Protein 5T7A (pdb70)

Foldseek 3Di:
DWDWDDDQFWIWTWQPDDQWKIKTKIATPAQFPWKKKWKDKPPDDIDIDTFDDDPRMTIDMDTGDDQQIKMWMKMWTGHPHDIDIDDIDIDGD/DFWDDDQFWTWGWAPDDPWKIKTKTATPAQWPWKWKWKDKPPDDIDIDTFDDDPRMTMDMDTDDDAQIKMKMKMWTGDPHDIDIDDIDIDGD

GO terms:
  GO:0042973 glucan endo-1,3-beta-D-glucosidase activity (F, IDA)
  GO:0000272 polysaccharide catabolic process (P, IDA)

Solvent-accessible surface area: 9613 Å² total; per-residue (Å²): 110,16,44,44,53,51,74,54,18,14,25,0,0,0,27,47,48,66,70,92,52,0,14,0,2,0,4,13,33,48,154,7,161,42,0,34,0,27,5,54,47,87,118,36,83,82,81,89,67,147,6,94,89,123,135,39,39,17,29,78,63,15,122,111,12,73,102,52,24,53,0,51,0,3,0,11,11,5,56,148,40,71,97,91,92,18,122,104,17,83,11,77,75,108,52,68,43,112,79,113,24,6,42,0,0,13,74,48,89,69,65,91,60,0,16,0,18,0,23,23,93,41,160,8,159,38,0,29,0,25,12,49,34,81,141,40,98,69,3,75,11,139,6,90,87,131,145,42,46,19,28,53,65,16,40,20,17,67,104,54,29,49,0,44,0,3,0,12,10,7,54,141,40,74,102,104,88,17,120,100,14,74,11,71,75

Sequence (185 aa):
NGDSHTHPDYTAGIRGITGNEVTIFFAPTTEARYVDVHLKVNNGQQLNYRMTERNGEEWERVVENLSSGDVLEYSSFTYEKKLGPQYTTEWFTYSSRGDSHTHPDYTAGIRGITGNEVTIFFAPTTEARYVDVHLKVNNGQQLNYRMTERNGEWERVVENLSSSGDVLEYSFTYEKLGPQYTTEWFTYSR

Secondary structure (DSSP, 8-state):
--EEEEETTEEEEEE---SSEEEEEEEESS--S-EEEEEEETT---EEEEPEEETTEEEEEEE-PPTT-EEEEEEEEE-SSSEEEPPPEEEE-/--EEEETTEEEEEE---SSEEEEEEEESS--S-EEEEEEETT---EEEEPEEETTEEEEEEE-PPTT-EEEEEEEEE-SSSEEEPPPEEEE-

InterPro domains:
  IPR005084 Carbohydrate binding module family 6 [PF03422] (799-922)
  IPR005084 Carbohydrate binding module family 6 [PS51175] (796-922)
  IPR005200 Endo-1,3(4)-beta-glucanase [PS52008] (28-722)
  IPR005200 Endo-1,3(4)-beta-glucanase [PTHR31983] (58-699)
  IPR006584 Cellulose binding, type IV [SM00606] (791-923)
  IPR008979 Galactose-binding-like domain superfamily [SSF49785] (792-922)
  IPR040451 Glycosyl hydrolase family 81, N-terminal [PF03639] (71-347)
  IPR040720 Glycosyl hydrolase family 81, C-terminal domain [PF17652] (384-698)
  IPR047569 Carbohydrate binding module family 56 [PF22184] (941-1013)
  IPR047569 Carbohydrate binding module family 56 [PS52005] (928-1020)

Radius of gyration: 17.62 Å; Cα contacts (8 Å, |Δi|>4): 441; chains: 2; bounding box: 54×35×31 Å

Nearest PDB structures (foldseek):
  5t7a-assembly2_B  TM=1.005E+00  e=1.181E-15  Halalkalibacterium halodurans C-125
  8f0m-assembly1_B  TM=6.841E-01  e=3.929E-03  Homo sapiens
  7y8i-assembly4_D  TM=6.396E-01  e=9.993E-03  Chelicerata
  6xay-assembly2_B  TM=6.585E-01  e=3.226E-01  Homo sapiens
  1qr4-assembly2_B  TM=6.284E-01  e=2.761E-01  Gallus gallus

B-factor: mean 15.88, std 8.34, range [6.23, 72.71]

Structure (mmCIF, N/CA/C/O backbone):
data_5T7A
#
_entry.id   5T7A
#
_cell.length_a   76.271
_cell.length_b   54.258
_cell.length_c   57.820
_cell.angle_alpha   90.000
_cell.angle_beta   130.860
_cell.angle_gamma   90.000
#
_symmetry.space_group_name_H-M   'C 1 2 1'
#
loop_
_entity.id
_entity.type
_entity.pdbx_description
1 polymer 'BH0236 protein'
2 non-polymer 1,2-ETHANEDIOL
3 non-polymer 'BROMIDE ION'
4 water water
#
loop_
_atom_site.group_PDB
_atom_site.id
_atom_site.type_symbol
_atom_site.label_atom_id
_atom_site.label_alt_id
_atom_site.label_comp_id
_atom_site.label_asym_id
_atom_site.label_entity_id
_atom_site.label_seq_id
_atom_site.pdbx_PDB_ins_code
_atom_site.Cartn_x
_atom_site.Cartn_y
_atom_site.Cartn_z
_atom_site.occupancy
_atom_site.B_iso_or_equiv
_atom_site.auth_seq_id
_atom_site.auth_comp_id
_atom_site.auth_asym_id
_atom_site.auth_atom_id
_atom_site.pdbx_PDB_model_num
ATOM 1 N N . ASN A 1 26 ? 20.064 48.569 15.597 1.00 34.71 928 ASN A N 1
ATOM 2 C CA . ASN A 1 26 ? 21.030 48.344 14.474 1.00 28.96 928 ASN A CA 1
ATOM 3 C C . ASN A 1 26 ? 20.738 47.210 13.443 1.00 22.89 928 ASN A C 1
ATOM 4 O O . ASN A 1 26 ? 21.519 47.026 12.524 1.00 24.64 928 ASN A O 1
ATOM 6 N N . GLY A 1 27 ? 19.691 46.394 13.585 1.00 20.65 929 GLY A N 1
ATOM 7 C CA . GLY A 1 27 ? 19.454 45.306 12.615 1.00 15.67 929 GLY A CA 1
ATOM 8 C C . GLY A 1 27 ? 18.757 45.764 11.361 1.00 14.24 929 GLY A C 1
ATOM 9 O O . GLY A 1 27 ? 18.346 46.942 11.212 1.00 14.31 929 GLY A O 1
ATOM 10 N N . ASP A 1 28 ? 18.663 44.847 10.387 1.00 12.09 930 ASP A N 1
ATOM 11 C CA . ASP A 1 28 ? 18.103 45.173 9.074 1.00 12.75 930 ASP A CA 1
ATOM 12 C C . ASP A 1 28 ? 17.051 44.164 8.738 1.00 11.60 930 ASP A C 1
ATOM 13 O O . ASP A 1 28 ? 17.196 42.951 9.000 1.00 12.98 930 ASP A O 1
ATOM 18 N N . SER A 1 29 ? 16.020 44.635 8.080 1.00 10.38 931 SER A N 1
ATOM 19 C CA . SER A 1 29 ? 14.971 43.771 7.550 1.00 10.84 931 SER A CA 1
ATOM 20 C C . SER A 1 29 ? 14.683 44.070 6.092 1.00 11.00 931 SER A C 1
ATOM 21 O O . SER A 1 29 ? 14.828 45.230 5.633 1.00 12.59 931 SER A O 1
ATOM 24 N N . HIS A 1 30 ? 14.370 42.992 5.365 1.00 9.30 932 HIS A N 1
ATOM 25 C CA . HIS A 1 30 ? 13.955 43.071 3.995 1.00 9.31 932 HIS A CA 1
ATOM 26 C C . HIS A 1 30 ? 12.645 42.312 3.886 1.00 9.12 932 HIS A C 1
ATOM 27 O O . HIS A 1 30 ? 12.526 41.251 4.477 1.00 8.26 932 HIS A O 1
ATOM 34 N N . THR A 1 31 ? 11.685 42.813 3.071 1.00 7.93 933 THR A N 1
ATOM 35 C CA . THR A 1 31 ? 10.411 42.185 3.044 1.00 8.98 933 THR A CA 1
ATOM 36 C C . THR A 1 31 ? 9.983 41.919 1.602 1.00 9.36 933 THR A C 1
ATOM 37 O O . THR A 1 31 ? 10.157 42.797 0.711 1.00 11.76 933 THR A O 1
ATOM 41 N N . HIS A 1 32 ? 9.323 40.789 1.460 1.00 8.24 934 HIS A N 1
ATOM 42 C CA . HIS A 1 32 ? 8.768 40.293 0.201 1.00 8.20 934 HIS A CA 1
ATOM 43 C C . HIS A 1 32 ? 7.516 39.536 0.605 1.00 7.64 934 HIS A C 1
ATOM 44 O O . HIS A 1 32 ? 7.439 38.993 1.716 1.00 7.08 934 HIS A O 1
ATOM 51 N N . PRO A 1 33 ? 6.476 39.454 -0.251 1.00 7.17 935 PRO A N 1
ATOM 52 C CA . PRO A 1 33 ? 5.324 38.697 0.225 1.00 7.37 935 PRO A CA 1
ATOM 53 C C . PRO A 1 33 ? 5.579 37.295 0.827 1.00 7.38 935 PRO A C 1
ATOM 54 O O . PRO A 1 33 ? 4.865 36.868 1.737 1.00 7.35 935 PRO A O 1
ATOM 58 N N . ASP A 1 34 ? 6.610 36.589 0.376 1.00 7.60 936 ASP A N 1
ATOM 59 C CA . ASP A 1 34 ? 6.997 35.327 0.953 1.00 7.37 936 ASP A CA 1
ATOM 60 C C . ASP A 1 34 ? 7.798 35.344 2.216 1.00 7.13 936 ASP A C 1
ATOM 61 O O . ASP A 1 34 ? 7.918 34.312 2.825 1.00 7.99 936 ASP A O 1
ATOM 66 N N . TYR A 1 35 ? 8.333 36.472 2.682 1.00 6.53 937 TYR A N 1
ATOM 67 C CA . TYR A 1 35 ? 9.264 36.455 3.842 1.00 6.45 937 TYR A CA 1
ATOM 68 C C . TYR A 1 35 ? 9.607 37.852 4.369 1.00 6.23 937 TYR A C 1
ATOM 69 O O . TYR A 1 35 ? 9.677 38.858 3.619 1.00 6.47 937 TYR A O 1
ATOM 78 N N . THR A 1 36 ? 9.998 37.863 5.643 1.00 6.49 938 THR A N 1
ATOM 79 C CA . THR A 1 36 ? 10.825 38.928 6.212 1.00 7.04 938 THR A CA 1
ATOM 80 C C . THR A 1 36 ? 12.184 38.282 6.449 1.00 7.04 938 THR A C 1
ATOM 81 O O . THR A 1 36 ? 12.230 37.095 6.929 1.00 7.08 938 THR A O 1
ATOM 85 N N . ALA A 1 37 ? 13.261 38.965 6.054 1.00 7.19 939 ALA A N 1
ATOM 86 C CA . ALA A 1 37 ? 14.577 38.371 6.252 1.00 7.48 939 ALA A CA 1
ATOM 87 C C . ALA A 1 37 ? 15.578 39.450 6.560 1.00 8.37 939 ALA A C 1
ATOM 88 O O . ALA A 1 37 ? 15.383 40.600 6.195 1.00 9.17 939 ALA A O 1
ATOM 90 N N . GLY A 1 38 ? 16.673 39.101 7.253 1.00 8.09 940 GLY A N 1
ATOM 91 C CA . GLY A 1 38 ? 17.588 40.159 7.566 1.00 8.96 940 GLY A CA 1
ATOM 92 C C . GLY A 1 38 ? 18.580 39.755 8.639 1.00 8.79 940 GLY A C 1
ATOM 93 O O . GLY A 1 38 ? 18.930 38.583 8.804 1.00 8.70 940 GLY A O 1
ATOM 94 N N . ILE A 1 39 ? 19.042 40.783 9.354 1.00 8.01 941 ILE A N 1
ATOM 95 C CA . ILE A 1 39 ? 20.043 40.641 10.411 1.00 8.85 941 ILE A CA 1
ATOM 96 C C . ILE A 1 39 ? 19.428 41.059 11.745 1.00 9.27 941 ILE A C 1
ATOM 97 O O . ILE A 1 39 ? 18.818 42.135 11.833 1.00 11.29 94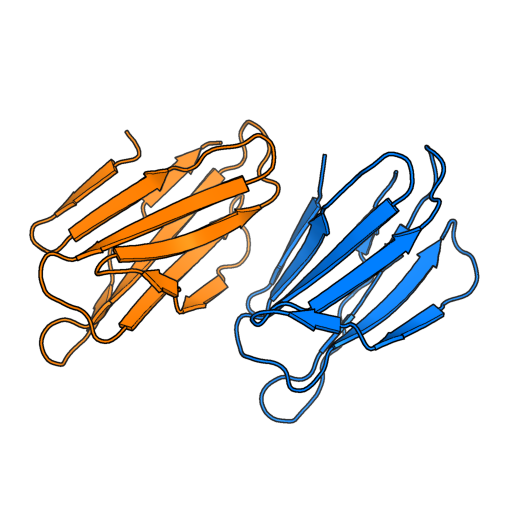1 ILE A O 1
ATOM 102 N N . ARG A 1 40 ? 19.608 40.247 12.793 1.00 9.03 942 ARG A N 1
ATOM 103 C CA . ARG A 1 40 ? 19.154 40.578 14.113 1.00 9.70 942 ARG A CA 1
ATOM 104 C C . ARG A 1 40 ? 20.168 40.032 15.160 1.00 10.16 942 ARG A C 1
ATOM 105 O O . ARG A 1 40 ? 21.193 39.470 14.764 1.00 10.66 942 ARG A O 1
ATOM 113 N N . GLY A 1 41 ? 19.898 40.239 16.463 1.00 10.63 943 GLY A N 1
ATOM 114 C CA . GLY A 1 41 ? 20.785 39.619 17.435 1.00 12.88 943 GLY A CA 1
ATOM 115 C C . GLY A 1 41 ? 22.260 40.109 17.357 1.00 13.20 943 GLY A C 1
ATOM 116 O O . GLY A 1 41 ? 23.170 39.308 17.560 1.00 14.62 943 GLY A O 1
ATOM 117 N N . ILE A 1 42 ? 22.464 41.388 17.101 1.00 12.40 944 ILE A N 1
ATOM 118 C CA . ILE A 1 42 ? 23.814 41.898 16.878 1.00 13.01 944 ILE A CA 1
ATOM 119 C C . ILE A 1 42 ? 24.517 42.085 18.253 1.00 12.97 944 ILE A C 1
ATOM 120 O O . ILE A 1 42 ? 23.962 42.758 19.163 1.00 16.33 944 ILE A O 1
ATOM 125 N N . THR A 1 43 ? 25.631 41.385 18.398 1.00 13.28 945 THR A N 1
ATOM 126 C CA . THR A 1 43 ? 26.461 41.506 19.620 1.00 13.90 945 THR A CA 1
ATOM 127 C C . THR A 1 43 ? 27.868 41.828 19.155 1.00 15.16 945 THR A C 1
ATOM 128 O O . THR A 1 43 ? 28.156 41.959 17.947 1.00 12.77 945 THR A O 1
ATOM 132 N N . GLY A 1 44 ? 28.786 41.925 20.106 1.00 16.00 946 GLY A N 1
ATOM 133 C CA . GLY A 1 44 ? 30.134 42.186 19.672 1.00 17.75 946 GLY A CA 1
ATOM 134 C C . GLY A 1 44 ? 30.758 41.050 18.895 1.00 17.67 946 GLY A C 1
ATOM 135 O O . GLY A 1 44 ? 31.673 41.293 18.156 1.00 21.93 946 GLY A O 1
ATOM 136 N N . ASN A 1 45 ? 30.325 39.809 19.093 1.00 17.01 947 ASN A N 1
ATOM 137 C CA . ASN A 1 45 ? 30.991 38.674 18.447 1.00 19.66 947 ASN A CA 1
ATOM 138 C C . ASN A 1 45 ? 30.090 37.896 17.518 1.00 18.01 947 ASN A C 1
ATOM 139 O O . ASN A 1 45 ? 30.458 36.774 17.092 1.00 19.32 947 ASN A O 1
ATOM 144 N N . GLU A 1 46 ? 28.856 38.386 17.291 1.00 15.00 948 GLU A N 1
ATOM 145 C CA . GLU A 1 46 ? 27.969 37.603 16.389 1.00 14.21 948 GLU A CA 1
ATOM 146 C C . GLU A 1 46 ? 26.812 38.429 15.903 1.00 12.09 948 GLU A C 1
ATOM 147 O O . GLU A 1 46 ? 26.477 39.455 16.456 1.00 12.25 948 GLU A O 1
ATOM 153 N N . VAL A 1 47 ? 26.247 37.991 14.771 1.00 10.14 949 VAL A N 1
ATOM 154 C CA . VAL A 1 47 ? 24.934 38.489 14.307 1.00 9.66 949 VAL A CA 1
ATOM 155 C C . VAL A 1 47 ? 24.183 37.277 13.923 1.00 9.80 949 VAL A C 1
ATOM 156 O O . VAL A 1 47 ? 24.772 36.188 13.644 1.00 10.20 949 VAL A O 1
ATOM 160 N N . THR A 1 48 ? 22.843 37.412 13.826 1.00 9.53 950 THR A N 1
ATOM 161 C CA . THR A 1 48 ? 22.012 36.310 13.349 1.00 10.02 950 THR A CA 1
ATOM 162 C C . THR A 1 48 ? 21.341 36.695 12.053 1.00 9.78 950 THR A C 1
ATOM 163 O O . THR A 1 48 ? 20.642 37.686 11.989 1.00 10.52 950 THR A O 1
ATOM 167 N N . ILE A 1 49 ? 21.564 35.900 11.017 1.00 8.78 951 ILE A N 1
ATOM 168 C CA . ILE A 1 49 ? 20.746 36.022 9.778 1.00 8.76 951 ILE A CA 1
ATOM 169 C C . ILE A 1 49 ? 19.461 35.295 10.035 1.00 8.78 951 ILE A C 1
ATOM 170 O O . ILE A 1 49 ? 19.465 34.103 10.447 1.00 8.36 951 ILE A O 1
ATOM 175 N N . PHE A 1 50 ? 18.331 35.969 9.769 1.00 7.92 952 PHE A N 1
ATOM 176 C CA . PHE A 1 50 ? 17.041 35.334 9.996 1.00 8.45 952 PHE A CA 1
ATOM 177 C C . PHE A 1 50 ? 16.227 35.375 8.723 1.00 7.78 952 PHE A C 1
ATOM 178 O O . PHE A 1 50 ? 16.352 36.259 7.902 1.00 8.18 952 PHE A O 1
ATOM 186 N N . PHE A 1 51 ? 15.331 34.416 8.630 1.00 7.34 953 PHE A N 1
ATOM 187 C CA . PHE A 1 51 ? 14.383 34.278 7.488 1.00 7.17 953 PHE A CA 1
ATOM 188 C C . PHE A 1 51 ? 13.051 33.770 8.046 1.00 7.33 953 PHE A C 1
ATOM 189 O O . PHE A 1 51 ? 12.976 32.692 8.646 1.00 8.14 953 PHE A O 1
ATOM 197 N N . ALA A 1 52 ? 12.022 34.592 7.949 1.00 7.46 954 ALA A N 1
ATOM 198 C CA . ALA A 1 52 ? 10.720 34.330 8.580 1.00 7.47 954 ALA A CA 1
ATOM 199 C C . ALA A 1 52 ? 9.676 34.285 7.467 1.00 7.83 954 ALA A C 1
ATOM 200 O O . ALA A 1 52 ? 9.097 35.310 7.062 1.00 7.88 954 ALA A O 1
ATOM 202 N N . PRO A 1 53 ? 9.409 33.089 6.933 1.00 7.45 955 PRO A N 1
ATOM 203 C CA . PRO A 1 53 ? 8.521 33.009 5.795 1.00 8.06 955 PRO A CA 1
ATOM 204 C C . PRO A 1 53 ? 7.074 33.142 6.196 1.00 7.43 955 PRO A C 1
ATOM 205 O O . PRO A 1 53 ? 6.688 32.814 7.299 1.00 8.56 955 PRO A O 1
ATOM 209 N N . THR A 1 54 ? 6.267 33.674 5.301 1.00 7.73 956 THR A N 1
ATOM 210 C CA . THR A 1 54 ? 4.823 33.790 5.511 1.00 8.60 956 THR A CA 1
ATOM 211 C C . THR A 1 54 ? 4.064 32.524 5.358 1.00 10.71 956 THR A C 1
ATOM 212 O O . THR A 1 54 ? 2.977 32.380 5.893 1.00 13.05 956 THR A O 1
ATOM 216 N N . THR A 1 55 ? 4.606 31.588 4.597 1.00 9.69 957 THR A N 1
ATOM 217 C CA . THR A 1 55 ? 4.104 30.235 4.522 1.00 10.47 957 THR A CA 1
ATOM 218 C C . THR A 1 55 ? 5.210 29.330 5.066 1.00 10.85 957 THR A C 1
ATOM 219 O O . THR A 1 55 ? 6.360 29.547 4.776 1.00 10.03 957 THR A O 1
ATOM 223 N N . GLU A 1 56 ? 4.868 28.358 5.899 1.00 12.92 958 GLU A N 1
ATOM 224 C CA . GLU A 1 56 ? 5.841 27.396 6.451 1.00 14.48 958 GLU A CA 1
ATOM 225 C C . GLU A 1 56 ? 6.688 26.782 5.331 1.00 12.49 958 GLU A C 1
ATOM 226 O O . GLU A 1 56 ? 6.157 26.466 4.318 1.00 12.08 958 GLU A O 1
ATOM 232 N N . ALA A 1 57 ? 7.995 26.716 5.572 1.00 11.56 959 ALA A N 1
ATOM 233 C CA . ALA A 1 57 ? 8.966 26.153 4.619 1.00 10.92 959 ALA A CA 1
ATOM 234 C C . ALA A 1 57 ? 9.463 24.765 5.140 1.00 10.16 959 ALA A C 1
ATOM 235 O O . ALA A 1 57 ? 9.705 24.597 6.307 1.00 11.28 959 ALA A O 1
ATOM 237 N N . ARG A 1 58 ? 9.649 23.819 4.216 1.00 9.57 960 ARG A N 1
ATOM 238 C CA . ARG A 1 58 ? 10.227 22.537 4.598 1.00 11.25 960 ARG A CA 1
ATOM 239 C C . ARG A 1 58 ? 11.723 22.725 4.933 1.00 11.08 960 ARG A C 1
ATOM 240 O O . ARG A 1 58 ? 12.288 22.015 5.804 1.00 12.88 960 ARG A O 1
ATOM 248 N N . TYR A 1 59 ? 12.350 23.700 4.303 1.00 10.17 961 TYR A N 1
ATOM 249 C CA . TYR A 1 59 ? 13.768 23.997 4.508 1.00 9.65 961 TYR A CA 1
ATOM 250 C C . TYR A 1 59 ? 14.074 25.382 3.974 1.00 9.08 961 TYR A C 1
ATOM 251 O O . TYR A 1 59 ? 13.372 25.884 3.075 1.00 8.60 961 TYR A O 1
ATOM 260 N N . VAL A 1 60 ? 15.121 25.967 4.545 1.00 8.68 962 VAL A N 1
ATOM 261 C CA . VAL A 1 60 ? 15.688 27.234 3.968 1.00 8.74 962 VAL A CA 1
ATOM 262 C C . VAL A 1 60 ? 17.203 27.120 4.080 1.00 8.39 962 VAL A C 1
ATOM 263 O O . VAL A 1 60 ? 17.717 26.781 5.128 1.00 9.02 962 VAL A O 1
ATOM 267 N N . ASP A 1 61 ? 17.890 27.365 2.960 1.00 9.24 963 ASP A N 1
ATOM 268 C CA . ASP A 1 61 ? 19.344 27.510 2.904 1.00 10.06 963 ASP A CA 1
ATOM 269 C C . ASP A 1 61 ? 19.728 28.986 2.813 1.00 9.50 963 ASP A C 1
ATOM 270 O O . ASP A 1 61 ? 19.004 29.788 2.211 1.00 8.93 963 ASP A O 1
ATOM 275 N N . VAL A 1 62 ? 20.859 29.327 3.440 1.00 8.51 964 VAL A N 1
ATOM 276 C CA . VAL A 1 62 ? 21.452 30.617 3.271 1.00 9.08 964 VAL A CA 1
ATOM 277 C C . VAL A 1 62 ? 22.770 30.515 2.553 1.00 9.47 964 VAL A C 1
ATOM 278 O O . VAL A 1 62 ? 23.522 29.538 2.760 1.00 11.25 964 VAL A O 1
ATOM 282 N N . HIS A 1 63 ? 23.021 31.476 1.688 1.00 8.99 965 HIS A N 1
ATOM 283 C CA . HIS A 1 63 ? 24.273 31.600 0.864 1.00 9.80 965 HIS A CA 1
ATOM 284 C C . HIS A 1 63 ? 24.922 32.879 1.360 1.00 10.39 965 HIS A C 1
ATOM 285 O O . HIS A 1 63 ? 24.239 33.904 1.466 1.00 11.24 965 HIS A O 1
ATOM 292 N N . LEU A 1 64 ? 26.207 32.829 1.784 1.00 10.37 966 LEU A N 1
ATOM 293 C CA . LEU A 1 64 ? 26.815 34.047 2.338 1.00 11.07 966 LEU A CA 1
ATOM 294 C C . LEU A 1 64 ? 28.238 34.219 1.902 1.00 12.15 966 LEU A C 1
ATOM 295 O O . LEU A 1 64 ? 28.933 33.244 1.573 1.00 12.71 966 LEU A O 1
ATOM 300 N N . LYS A 1 65 ? 28.648 35.475 1.898 1.00 13.39 967 LYS A N 1
ATOM 301 C CA . LYS A 1 65 ? 30.064 35.814 1.699 1.00 16.19 967 LYS A CA 1
ATOM 302 C C . LYS A 1 65 ? 30.401 36.963 2.580 1.00 15.95 967 LYS A C 1
ATOM 303 O O . LYS A 1 65 ? 29.594 37.862 2.800 1.00 14.37 967 LYS A O 1
ATOM 309 N N . VAL A 1 66 ? 31.659 37.034 3.008 1.00 15.85 968 VAL A N 1
ATOM 310 C CA . VAL A 1 66 ? 32.105 38.115 3.848 1.00 17.54 968 VAL A CA 1
ATOM 311 C C . VAL A 1 66 ? 33.261 38.842 3.119 1.00 18.33 968 VAL A C 1
ATOM 312 O O . VAL A 1 66 ? 34.201 38.156 2.708 1.00 19.20 968 VAL A O 1
ATOM 316 N N . ASN A 1 67 ? 33.154 40.163 2.970 1.00 19.12 969 ASN A N 1
ATOM 317 C CA . ASN A 1 67 ? 34.156 41.014 2.217 1.00 21.71 969 ASN A CA 1
ATOM 318 C C . ASN A 1 67 ? 34.484 40.364 0.865 1.00 25.32 969 ASN A C 1
ATOM 319 O O . ASN A 1 67 ? 35.662 40.256 0.439 1.00 26.02 969 ASN A O 1
ATOM 324 N N . ASN A 1 68 ? 33.431 39.934 0.186 1.00 23.38 970 ASN A N 1
ATOM 325 C CA . ASN A 1 68 ? 33.504 39.363 -1.147 1.00 24.14 970 ASN A CA 1
ATOM 326 C C . ASN A 1 68 ? 34.391 38.122 -1.222 1.00 22.83 970 ASN A C 1
ATOM 327 O O . ASN A 1 68 ? 34.999 37.837 -2.275 1.00 22.57 970 ASN A O 1
ATOM 332 N N . GLY A 1 69 ? 34.464 37.377 -0.137 1.00 21.60 971 GLY A N 1
ATOM 333 C CA . GLY A 1 69 ? 35.179 36.147 -0.136 1.00 20.70 971 GLY A CA 1
ATOM 334 C C . GLY A 1 69 ? 34.393 35.022 -0.796 1.00 18.92 971 GLY A C 1
ATOM 335 O O . GLY A 1 69 ? 33.344 35.234 -1.493 1.00 16.99 971 GLY A O 1
ATOM 336 N N . GLN A 1 70 ? 34.812 33.823 -0.464 1.00 18.10 972 GLN A N 1
ATOM 337 C CA . GLN A 1 70 ? 34.183 32.617 -1.019 1.00 19.92 972 GLN A CA 1
ATOM 338 C C . GLN A 1 70 ? 32.760 32.430 -0.497 1.00 16.87 972 GLN A C 1
ATOM 339 O O . GLN A 1 70 ? 32.504 32.717 0.683 1.00 20.59 972 GLN A O 1
ATOM 341 N N . GLN A 1 71 ? 31.874 31.942 -1.354 1.00 17.20 973 GLN A N 1
ATOM 342 C CA . GLN A 1 71 ? 30.516 31.710 -0.968 1.00 14.47 973 GLN A CA 1
ATOM 343 C C . GLN A 1 71 ? 30.403 30.457 -0.135 1.00 15.73 973 GLN A C 1
ATOM 344 O O . GLN A 1 71 ? 30.919 29.410 -0.558 1.00 14.97 973 GLN A O 1
ATOM 350 N N . LEU A 1 72 ? 29.697 30.563 0.981 1.00 12.79 974 LEU A N 1
ATOM 351 C CA . LEU A 1 72 ? 29.461 29.485 1.907 1.00 13.76 974 LEU A CA 1
ATOM 352 C C . LEU A 1 72 ? 27.958 29.254 1.939 1.00 12.93 974 LEU A C 1
ATOM 353 O O . LEU A 1 72 ? 27.213 30.215 1.897 1.00 11.84 974 LEU A O 1
ATOM 358 N N . ASN A 1 73 ? 27.539 28.007 1.909 1.00 11.85 975 ASN A N 1
ATOM 359 C CA . ASN A 1 73 ? 26.152 27.607 1.889 1.00 11.55 975 ASN A CA 1
ATOM 360 C C . ASN A 1 73 ? 25.791 26.760 3.113 1.00 12.35 975 ASN A C 1
ATOM 361 O O . ASN A 1 73 ? 26.474 25.753 3.415 1.00 13.95 975 ASN A O 1
ATOM 366 N N . TYR A 1 74 ? 24.677 27.095 3.783 1.00 11.29 976 TYR A N 1
ATOM 367 C CA . TYR A 1 74 ? 24.310 26.416 5.003 1.00 10.75 976 TYR A CA 1
ATOM 368 C C . TYR A 1 74 ? 22.808 26.194 5.032 1.00 11.27 976 TYR A C 1
ATOM 369 O O . TYR A 1 74 ? 22.029 27.053 4.596 1.00 10.64 976 TYR A O 1
ATOM 378 N N . ARG A 1 75 ? 22.394 25.041 5.540 1.00 10.96 977 ARG A N 1
ATOM 379 C CA . ARG A 1 75 ? 21.004 24.829 5.927 1.00 11.34 977 ARG A CA 1
ATOM 380 C C . ARG A 1 75 ? 20.783 25.603 7.190 1.00 11.36 977 ARG A C 1
ATOM 381 O O . ARG A 1 75 ? 21.497 25.379 8.195 1.00 11.87 977 ARG A O 1
ATOM 389 N N . MET A 1 76 ? 19.798 26.491 7.198 1.00 10.40 978 MET A N 1
ATOM 390 C CA . MET A 1 76 ? 19.451 27.258 8.357 1.00 10.85 978 MET A CA 1
ATOM 391 C C . MET A 1 76 ? 18.795 26.345 9.382 1.00 10.90 978 MET A C 1
ATOM 392 O O . MET A 1 76 ? 18.288 25.240 9.050 1.00 11.43 978 MET A O 1
ATOM 397 N N . THR A 1 77 ? 18.777 26.821 10.610 1.00 11.42 979 THR A N 1
ATOM 398 C CA . THR A 1 77 ? 18.120 26.146 11.725 1.00 12.93 979 THR A CA 1
ATOM 399 C C . THR A 1 77 ? 16.742 26.674 11.952 1.00 14.14 979 THR A C 1
ATOM 400 O O . THR A 1 77 ? 16.558 27.869 12.097 1.00 13.11 979 THR A O 1
ATOM 404 N N . GLU A 1 78 ? 15.755 25.789 12.029 1.00 15.27 980 GLU A N 1
ATOM 405 C CA . GLU A 1 78 ? 14.368 26.183 12.241 1.00 15.23 980 GLU A CA 1
ATOM 406 C C . GLU A 1 78 ? 14.068 26.349 13.702 1.00 15.57 980 GLU A C 1
ATOM 407 O O . GLU A 1 78 ? 14.423 25.494 14.505 1.00 16.20 980 GLU A O 1
ATOM 413 N N . ARG A 1 79 ? 13.359 27.415 14.043 1.00 15.47 981 ARG A N 1
ATOM 414 C CA . ARG A 1 79 ? 12.915 27.602 15.388 1.00 18.97 981 ARG A CA 1
ATOM 415 C C . ARG A 1 79 ? 11.597 28.387 15.336 1.00 18.47 981 ARG A C 1
ATOM 416 O O . ARG A 1 79 ? 11.595 29.512 14.882 1.00 15.69 981 ARG A O 1
ATOM 424 N N . ASN A 1 80 ? 10.510 27.767 15.782 1.00 20.01 982 ASN A N 1
ATOM 425 C CA . ASN A 1 80 ? 9.197 28.422 15.847 1.00 22.89 982 ASN A CA 1
ATOM 42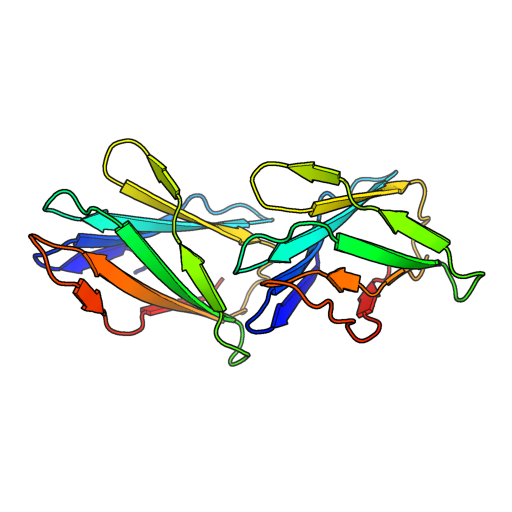6 C C . ASN A 1 80 ? 8.774 29.068 14.583 1.00 17.75 982 ASN A C 1
ATOM 427 O O . ASN A 1 80 ? 8.254 30.197 14.574 1.00 19.69 982 ASN A O 1
ATOM 432 N N . GLY A 1 81 ? 9.015 28.364 13.497 1.00 15.65 983 GLY A N 1
ATOM 433 C CA . GLY A 1 81 ? 8.543 28.851 12.195 1.00 14.38 983 GLY A CA 1
ATOM 434 C C . GLY A 1 81 ? 9.461 29.856 11.495 1.00 13.92 983 GLY A C 1
ATOM 435 O O . GLY A 1 81 ? 9.112 30.314 10.376 1.00 16.50 983 GLY A O 1
ATOM 436 N N A GLU A 1 82 ? 10.590 30.179 12.127 0.50 1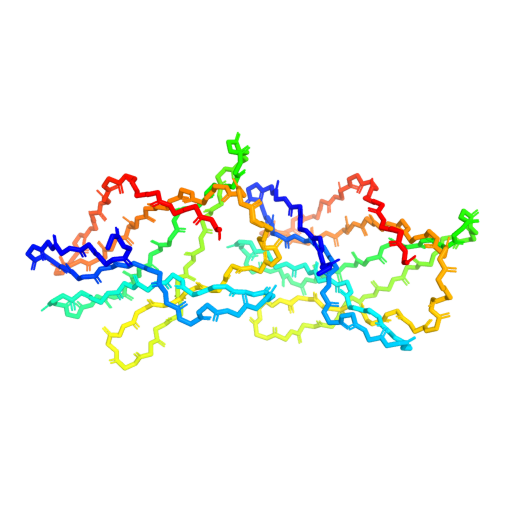2.86 984 GLU A N 1
ATOM 437 N N B GLU A 1 82 ? 10.607 30.150 12.106 0.50 12.69 984 GLU A N 1
ATOM 438 C CA A GLU A 1 82 ? 11.615 31.077 11.593 0.50 12.64 984 GLU A CA 1
ATOM 439 C CA B GLU A 1 82 ? 11.629 31.008 11.520 0.50 12.39 984 GLU A CA 1
ATOM 440 C C A GLU A 1 82 ? 12.809 30.221 11.309 0.50 12.21 984 GLU A C 1
ATOM 441 C C B GLU A 1 82 ? 12.943 30.286 11.467 0.50 12.15 984 GLU A C 1
ATOM 442 O O A GLU A 1 82 ? 12.814 29.057 11.725 0.50 12.87 984 GLU A O 1
ATOM 443 O O B GLU A 1 82 ? 13.194 29.306 12.188 0.50 12.82 984 GLU A O 1
ATOM 454 N N . TRP A 1 83 ? 13.798 30.774 10.610 1.00 10.52 985 TRP A N 1
ATOM 455 C CA . TRP A 1 83 ? 15.035 30.060 10.242 1.00 10.20 985 TRP A CA 1
ATOM 456 C C . TRP A 1 83 ? 16.201 31.008 10.541 1.00 10.33 985 TRP A C 1
ATOM 457 O O . TRP A 1 83 ? 16.172 32.210 10.247 1.00 10.61 985 TRP A O 1
ATOM 468 N N . GLU A 1 84 ? 17.264 30.461 11.118 1.00 9.79 986 GLU A N 1
ATOM 469 C CA . GLU A 1 84 ? 18.388 31.281 11.597 1.00 10.55 986 GLU A CA 1
ATOM 470 C C . GLU A 1 84 ? 19.725 30.700 11.227 1.00 10.80 986 GLU A C 1
ATOM 471 O O . GLU A 1 84 ? 19.865 29.456 11.126 1.00 11.97 986 GLU A O 1
ATOM 477 N N . ARG A 1 85 ? 20.691 31.591 11.038 1.00 11.38 987 ARG A N 1
ATOM 478 C CA . ARG A 1 85 ? 22.098 31.221 10.931 1.00 12.20 987 ARG A CA 1
ATOM 479 C C . ARG A 1 85 ? 22.898 32.311 11.676 1.00 12.03 987 ARG A C 1
ATOM 480 O O . ARG A 1 85 ? 22.894 33.467 11.294 1.00 11.57 987 ARG A O 1
ATOM 488 N N . VAL A 1 86 ? 23.685 31.885 12.650 1.00 13.26 988 VAL A N 1
ATOM 489 C CA . VAL A 1 86 ? 24.588 32.779 13.387 1.00 14.45 988 VAL A CA 1
ATOM 490 C C . VAL A 1 86 ? 25.901 32.908 12.613 1.00 15.48 988 VAL A C 1
ATOM 491 O O . VAL A 1 86 ? 26.478 31.915 12.154 1.00 17.43 988 VAL A O 1
ATOM 495 N N . VAL A 1 87 ? 26.337 34.125 12.410 1.00 12.63 989 VAL A N 1
ATOM 496 C CA . VAL A 1 87 ? 27.600 34.419 11.782 1.00 14.13 989 VAL A CA 1
ATOM 497 C C . VAL A 1 87 ? 28.466 35.029 12.861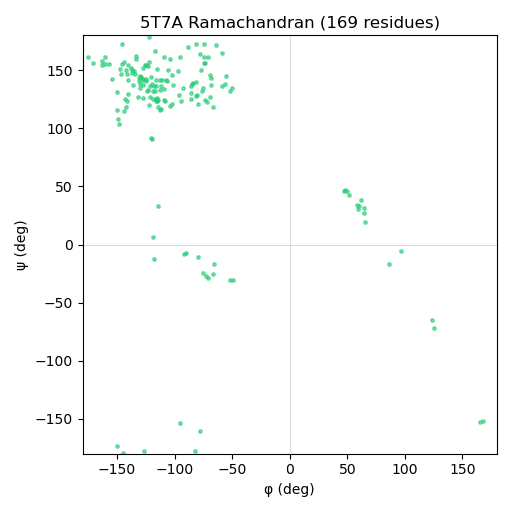 1.00 15.27 989 VAL A C 1
ATOM 498 O O . VAL A 1 87 ? 28.141 36.083 13.433 1.00 14.88 989 VAL A O 1
ATOM 502 N N . GLU A 1 88 ? 29.549 34.300 13.165 1.00 18.12 990 GLU A N 1
ATOM 503 C CA . GLU A 1 88 ? 30.429 34.720 14.291 1.00 22.53 990 GLU A CA 1
ATOM 504 C C . GLU A 1 88 ? 31.623 35.499 13.827 1.00 21.27 990 GLU A C 1
ATOM 505 O O . GLU A 1 88 ? 32.090 35.382 12.686 1.00 20.94 990 GLU A O 1
ATOM 511 N N . ASN A 1 89 ? 32.071 36.397 14.691 1.00 23.12 991 ASN A N 1
ATOM 512 C CA . ASN A 1 89 ? 33.306 37.153 14.521 1.00 27.00 991 ASN A CA 1
ATOM 513 C C . ASN A 1 89 ? 33.469 38.121 13.394 1.00 26.80 991 ASN A C 1
ATOM 514 O O . ASN A 1 89 ? 34.590 38.354 12.952 1.00 28.45 991 ASN A O 1
ATOM 519 N N . LEU A 1 90 ? 32.375 38.755 12.949 1.00 25.69 992 LEU A N 1
ATOM 520 C CA . LEU A 1 90 ? 32.492 39.919 12.078 1.00 26.92 992 LEU A CA 1
ATOM 521 C C . LEU A 1 90 ? 33.128 41.094 12.812 1.00 31.43 992 LEU A C 1
ATOM 522 O O . LEU A 1 90 ? 32.605 41.579 13.804 1.00 35.78 992 LEU A O 1
ATOM 527 N N . SER A 1 91 ? 34.273 41.537 12.325 1.00 35.83 993 SER A N 1
ATOM 528 C CA . SER A 1 91 ? 34.864 42.770 12.841 1.00 38.42 993 SER A CA 1
ATOM 529 C C . SER A 1 91 ? 34.049 43.932 12.277 1.00 32.45 993 SER A C 1
ATOM 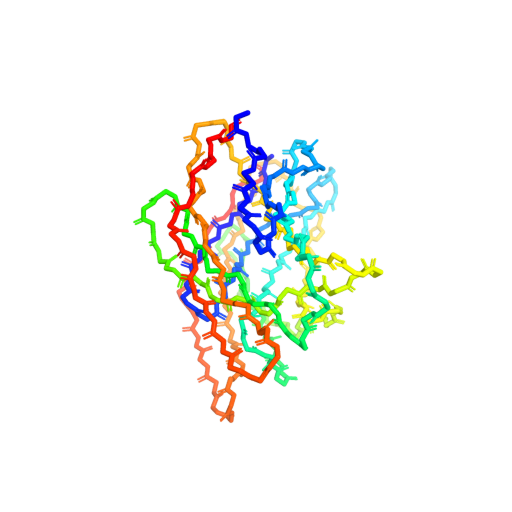530 O O . SER A 1 91 ? 33.336 43.830 11.292 1.00 30.42 993 SER A O 1
ATOM 533 N N . SER A 1 92 ? 34.115 45.040 12.987 1.00 31.67 994 SER A N 1
ATOM 534 C CA . SER A 1 92 ? 33.518 46.273 12.549 1.00 26.21 994 SER A CA 1
ATOM 535 C C . SER A 1 92 ? 34.091 46.602 11.200 1.00 25.96 994 SER A C 1
ATOM 536 O O . SER A 1 92 ? 35.278 46.414 10.978 1.00 29.60 994 SER A O 1
ATOM 539 N N . GLY A 1 93 ? 33.251 47.069 10.276 1.00 24.45 995 GLY A N 1
ATOM 540 C CA . GLY A 1 93 ? 33.643 47.190 8.884 1.00 25.63 995 GLY A CA 1
ATOM 541 C C . GLY A 1 93 ? 33.486 45.966 7.963 1.00 23.55 995 GLY A C 1
ATOM 542 O O . GLY A 1 93 ? 33.569 46.134 6.746 1.00 24.25 995 GLY A O 1
ATOM 543 N N . ASP A 1 94 ? 33.318 44.760 8.518 1.00 23.61 996 ASP A N 1
ATOM 544 C CA . ASP A 1 94 ? 33.039 43.574 7.701 1.00 21.59 996 ASP A CA 1
ATOM 545 C C . ASP A 1 94 ? 31.748 43.793 6.882 1.00 22.65 996 ASP A C 1
ATOM 546 O O . ASP A 1 94 ? 30.766 44.397 7.367 1.00 22.27 996 ASP A O 1
ATOM 551 N N . VAL A 1 95 ? 31.786 43.407 5.599 1.00 20.10 997 VAL A N 1
ATOM 552 C CA . VAL A 1 95 ? 30.589 43.372 4.755 1.00 17.69 997 VAL A CA 1
ATOM 553 C C . VAL A 1 95 ? 30.084 41.907 4.603 1.00 14.89 997 VAL A C 1
ATOM 554 O O . VAL A 1 95 ? 30.773 41.015 4.095 1.00 17.15 997 VAL A O 1
ATOM 558 N N . LEU A 1 96 ? 28.846 41.675 5.022 1.00 13.39 998 LEU A N 1
ATOM 559 C CA . LEU A 1 96 ? 28.217 40.351 4.889 1.00 12.50 998 LEU A CA 1
ATOM 560 C C . LEU A 1 96 ? 27.164 40.466 3.795 1.00 12.21 998 LEU A C 1
ATOM 561 O O . LEU A 1 96 ? 26.254 41.278 3.852 1.00 11.69 998 LEU A O 1
ATOM 566 N N . GLU A 1 97 ? 27.304 39.615 2.778 1.00 11.50 999 GLU A N 1
ATOM 567 C CA . GLU A 1 97 ? 26.298 39.516 1.724 1.00 11.86 999 GLU A CA 1
ATOM 568 C C . GLU A 1 97 ? 25.627 38.162 1.876 1.00 9.93 999 GLU A C 1
ATOM 569 O O . GLU A 1 97 ? 26.288 37.169 2.143 1.00 10.32 999 GLU A O 1
ATOM 575 N N . TYR A 1 98 ? 24.312 38.097 1.651 1.00 9.09 1000 TYR A N 1
ATOM 576 C CA . TYR A 1 98 ? 23.568 36.899 1.972 1.00 9.03 1000 TYR A CA 1
ATOM 577 C C . TYR A 1 98 ? 22.339 36.818 1.103 1.00 9.22 1000 TYR A C 1
ATOM 578 O O . TYR A 1 98 ? 21.744 37.822 0.718 1.00 10.23 1000 TYR A O 1
ATOM 587 N N . SER A 1 99 ? 22.034 35.580 0.698 1.00 9.25 1001 SER A N 1
ATOM 588 C CA A SER A 1 99 ? 20.823 35.291 -0.094 0.58 9.01 1001 SER A CA 1
ATOM 589 C CA B SER A 1 99 ? 20.898 35.238 -0.205 0.42 9.12 1001 SER A CA 1
ATOM 590 C C . SER A 1 99 ? 20.244 34.004 0.410 1.00 8.84 1001 SER A C 1
ATOM 591 O O . SER A 1 99 ? 20.898 33.308 1.212 1.00 9.16 1001 SER A O 1
ATOM 596 N N . PHE A 1 100 ? 19.012 33.706 0.006 1.00 7.63 1002 PHE A N 1
ATOM 597 C CA . PHE A 1 100 ? 18.334 32.526 0.484 1.00 7.64 1002 PHE A CA 1
ATOM 598 C C . PHE A 1 100 ? 17.796 31.665 -0.622 1.00 7.93 1002 PHE A C 1
ATOM 599 O O . PHE A 1 100 ? 17.359 32.182 -1.660 1.00 9.05 1002 PHE A O 1
ATOM 607 N N . THR A 1 101 ? 17.701 30.371 -0.320 1.00 8.22 1003 THR A N 1
ATOM 608 C CA . THR A 1 101 ? 16.906 29.473 -1.145 1.00 8.88 1003 THR A CA 1
ATOM 609 C C . THR A 1 101 ? 15.892 28.873 -0.167 1.00 8.73 1003 THR A C 1
ATOM 610 O O . THR A 1 101 ? 16.299 28.212 0.788 1.00 8.85 1003 THR A O 1
ATOM 614 N N . TYR A 1 102 ? 14.606 29.085 -0.446 1.00 8.46 1004 TYR A N 1
ATOM 615 C CA . TYR A 1 102 ? 13.553 28.654 0.436 1.00 8.67 1004 TYR A CA 1
ATOM 616 C C . TYR A 1 102 ? 12.522 27.831 -0.272 1.00 9.33 1004 TYR A C 1
ATOM 617 O O . TYR A 1 102 ? 12.175 28.062 -1.399 1.00 9.06 1004 TYR A O 1
ATOM 626 N N . GLU A 1 103 ? 12.036 26.835 0.436 1.00 10.36 1005 GLU A N 1
ATOM 627 C CA . GLU A 1 103 ? 10.981 25.983 -0.113 1.00 9.69 1005 GLU A CA 1
ATOM 628 C C . GLU A 1 103 ? 9.620 26.670 0.201 1.00 9.91 1005 GLU A C 1
ATOM 629 O O . GLU A 1 103 ? 9.426 27.312 1.266 1.00 10.12 1005 GLU A O 1
ATOM 635 N N A LYS A 1 104 ? 8.665 26.523 -0.695 0.50 9.94 1006 LYS A N 1
ATOM 636 N N B LYS A 1 104 ? 8.667 26.462 -0.674 0.50 10.36 1006 LYS A N 1
ATOM 637 C CA A LYS A 1 104 ? 7.305 27.013 -0.427 0.50 9.68 1006 LYS A CA 1
ATOM 638 C CA B LYS A 1 104 ? 7.332 26.933 -0.390 0.50 10.35 1006 LYS A CA 1
ATOM 639 C C A LYS A 1 104 ? 6.328 26.148 -1.208 0.50 10.56 1006 LYS A C 1
ATOM 640 C C B LYS A 1 104 ? 6.343 26.130 -1.200 0.50 10.97 1006 LYS A C 1
ATOM 641 O O A LYS A 1 104 ? 6.247 26.260 -2.403 0.50 10.29 1006 LYS A O 1
ATOM 642 O O B LYS A 1 104 ? 6.258 26.272 -2.393 0.50 10.63 1006 LYS A O 1
ATOM 653 N N . LEU A 1 105 ? 5.603 25.287 -0.514 1.00 11.40 1007 LEU A N 1
ATOM 654 C CA . LEU A 1 105 ? 4.484 24.519 -1.162 1.00 11.97 1007 LEU A CA 1
ATOM 655 C C . LEU A 1 105 ? 4.991 23.617 -2.319 1.00 11.47 1007 LEU A C 1
ATOM 656 O O . LEU A 1 105 ? 4.266 23.382 -3.287 1.00 14.01 1007 LEU A O 1
ATOM 661 N N . GLY A 1 106 ? 6.231 23.147 -2.181 1.00 12.01 1008 GLY A N 1
ATOM 662 C CA . GLY A 1 106 ? 6.836 22.120 -3.028 1.00 11.08 1008 GLY A CA 1
ATOM 663 C C . GLY A 1 106 ? 8.131 22.571 -3.677 1.00 10.02 1008 GLY A C 1
ATOM 664 O O . GLY A 1 106 ? 9.203 22.041 -3.349 1.00 12.81 1008 GLY A O 1
ATOM 665 N N . PRO A 1 107 ? 8.048 23.567 -4.555 1.00 10.36 1009 PRO A N 1
ATOM 666 C CA . PRO A 1 107 ? 9.259 24.105 -5.204 1.00 11.51 1009 PRO A CA 1
ATOM 667 C C . PRO A 1 107 ? 10.066 24.955 -4.274 1.00 11.27 1009 PRO A C 1
ATOM 668 O O . PRO A 1 107 ? 9.630 25.220 -3.142 1.00 11.18 1009 PRO A O 1
ATOM 672 N N . GLN A 1 108 ? 11.239 25.340 -4.754 1.00 11.37 1010 GLN A N 1
ATOM 673 C CA . GLN A 1 108 ? 12.103 26.269 -4.036 1.00 11.28 1010 GLN A CA 1
ATOM 674 C C . GLN A 1 108 ? 12.384 27.497 -4.902 1.00 11.59 1010 GLN A C 1
ATOM 675 O O . GLN A 1 108 ? 12.282 27.505 -6.126 1.00 12.03 1010 GLN A O 1
ATOM 681 N N . TYR A 1 109 ? 12.733 28.549 -4.192 1.00 9.12 1011 TYR A N 1
ATOM 682 C CA . TYR A 1 109 ? 12.958 29.850 -4.766 1.00 8.93 1011 TYR A CA 1
ATOM 683 C C . TYR A 1 109 ? 14.197 30.483 -4.160 1.00 8.41 1011 TYR A C 1
ATOM 684 O O . TYR A 1 109 ? 14.481 30.283 -2.998 1.00 8.69 1011 TYR A O 1
ATOM 693 N N . THR A 1 110 ? 14.919 31.278 -4.944 1.00 7.82 1012 THR A N 1
ATOM 694 C CA . THR A 1 110 ? 16.123 31.946 -4.471 1.00 8.45 1012 THR A CA 1
ATOM 695 C C . THR A 1 110 ? 16.056 33.443 -4.594 1.00 8.21 1012 THR A C 1
ATOM 696 O O . THR A 1 110 ? 15.597 33.985 -5.608 1.00 9.33 1012 THR A O 1
ATOM 700 N N . THR A 1 111 ? 16.505 34.113 -3.553 1.00 8.19 1013 THR A N 1
ATOM 701 C CA . THR A 1 111 ? 16.482 35.546 -3.520 1.00 8.52 1013 THR A CA 1
ATOM 702 C C . THR A 1 111 ? 17.760 36.171 -4.138 1.00 8.28 1013 THR A C 1
ATOM 703 O O . THR A 1 111 ? 18.761 35.525 -4.328 1.00 9.46 1013 THR A O 1
ATOM 707 N N . GLU A 1 112 ? 17.682 37.468 -4.320 1.00 9.41 1014 GLU A N 1
ATOM 708 C CA . GLU A 1 112 ? 18.804 38.302 -4.590 1.00 9.64 1014 GLU A CA 1
ATOM 709 C C . GLU A 1 112 ? 19.750 38.299 -3.418 1.00 10.18 1014 GLU A C 1
ATOM 710 O O . GLU A 1 112 ? 19.420 37.797 -2.360 1.00 9.05 1014 GLU A O 1
ATOM 716 N N . TRP A 1 113 ? 20.931 38.899 -3.605 1.00 9.83 1015 TRP A N 1
ATOM 717 C CA . TRP A 1 113 ? 21.888 39.104 -2.563 1.00 10.06 1015 TRP A CA 1
ATOM 718 C C . TRP A 1 113 ? 21.589 40.383 -1.830 1.00 11.64 1015 TRP A C 1
ATOM 719 O O . TRP A 1 113 ? 21.506 41.470 -2.435 1.00 13.43 1015 TRP A O 1
ATOM 730 N N . PHE A 1 114 ? 21.436 40.288 -0.509 1.00 9.69 1016 PHE A N 1
ATOM 731 C CA . PHE A 1 114 ? 21.333 41.395 0.398 1.00 10.32 1016 PHE A CA 1
ATOM 732 C C . PHE A 1 114 ? 22.694 41.711 0.988 1.00 11.66 1016 PHE A C 1
ATOM 733 O O . PHE A 1 114 ? 23.592 40.874 0.949 1.00 11.67 1016 PHE A O 1
ATOM 741 N N . THR A 1 115 ? 22.839 42.926 1.526 1.00 11.89 1017 THR A N 1
ATOM 742 C CA . THR A 1 115 ? 24.131 43.363 2.113 1.00 13.27 1017 THR A CA 1
ATOM 743 C C . THR A 1 115 ? 23.928 43.949 3.492 1.00 11.09 1017 THR A C 1
ATOM 744 O O . THR A 1 115 ? 22.894 44.627 3.713 1.00 12.11 1017 THR A O 1
ATOM 748 N N . TYR A 1 116 ? 24.860 43.637 4.380 1.00 11.61 1018 TYR A N 1
ATOM 749 C CA . TYR A 1 116 ? 24.901 44.161 5.729 1.00 11.25 1018 TYR A CA 1
ATOM 750 C C . TYR A 1 116 ? 26.316 44.622 6.042 1.00 12.65 1018 TYR A C 1
ATOM 751 O O . TYR A 1 116 ? 27.267 43.879 5.798 1.00 14.11 1018 TYR A O 1
ATOM 760 N N A SER A 1 117 ? 26.523 45.836 6.560 0.50 13.46 1019 SER A N 1
ATOM 761 N N B SER A 1 117 ? 26.441 45.791 6.651 0.50 13.46 1019 SER A N 1
ATOM 762 C CA A SER A 1 117 ? 27.863 46.222 7.049 0.50 13.92 1019 SER A CA 1
ATOM 763 C CA B SER A 1 117 ? 27.719 46.317 7.083 0.50 13.97 1019 SER A CA 1
ATOM 764 C C A SER A 1 117 ? 27.857 46.263 8.558 0.50 13.94 1019 SER A C 1
ATOM 765 C C B SER A 1 117 ? 27.823 46.270 8.599 0.50 14.04 1019 SER A C 1
ATOM 766 O O A SER A 1 117 ? 27.020 46.941 9.172 0.50 15.44 1019 SER A O 1
ATOM 767 O O B SER A 1 117 ? 27.018 46.919 9.277 0.50 15.47 1019 SER A O 1
ATOM 772 N N . ARG A 1 118 ? 28.768 45.518 9.145 1.00 15.33 1020 ARG A N 1
ATOM 773 C CA . ARG A 1 118 ? 28.922 45.422 10.611 1.00 16.28 1020 ARG A CA 1
ATOM 774 C C . ARG A 1 118 ? 29.516 46.681 11.214 1.00 20.77 1020 ARG A C 1
ATOM 775 O O . ARG A 1 118 ? 30.367 47.308 10.580 1.00 19.27 1020 ARG A O 1
ATOM 784 N N . GLY B 1 27 ? -2.810 56.638 20.938 1.00 41.45 929 GLY B N 1
ATOM 785 C CA . GLY B 1 27 ? -2.710 56.801 19.445 1.00 39.15 929 GLY B CA 1
ATOM 786 C C . GLY B 1 27 ? -2.611 55.457 18.719 1.00 38.06 929 GLY B C 1
ATOM 787 O O . GLY B 1 27 ? -3.150 55.308 17.611 1.00 38.08 929 GLY B O 1
ATOM 788 N N . ASP B 1 28 ? -1.911 54.501 19.350 1.00 33.86 930 ASP B N 1
ATOM 789 C CA . ASP B 1 28 ? -1.665 53.110 18.827 1.00 30.46 930 ASP B CA 1
ATOM 790 C C . ASP B 1 28 ? -2.335 52.014 19.675 1.00 32.22 930 ASP B C 1
ATOM 791 O O . ASP B 1 28 ? -1.810 50.897 19.839 1.00 32.83 930 ASP B O 1
ATOM 796 N N . SER B 1 29 ? -3.496 52.368 20.245 1.00 27.42 931 SER B N 1
ATOM 797 C CA . SER B 1 29 ? -4.539 51.427 20.585 1.00 25.97 931 SER B CA 1
ATOM 798 C C . SER B 1 29 ? -5.742 51.885 19.760 1.00 25.01 931 SER B C 1
ATOM 799 O O . SER B 1 29 ? -5.973 53.100 19.622 1.00 26.17 931 SER B O 1
ATOM 802 N N . HIS B 1 30 ? -6.466 50.938 19.171 1.00 18.34 932 HIS B N 1
ATOM 803 C CA . HIS B 1 30 ? -7.614 51.201 18.297 1.00 17.91 932 HIS B CA 1
ATOM 804 C C . HIS B 1 30 ? -8.762 50.296 18.769 1.00 20.29 932 HIS B C 1
ATOM 805 O O . HIS B 1 30 ? -8.577 49.106 18.925 1.00 18.18 932 HIS B O 1
ATOM 812 N N . THR B 1 31 ? -9.955 50.855 19.042 1.00 20.84 933 THR B N 1
ATOM 813 C CA . THR B 1 31 ? -11.068 50.049 19.541 1.00 20.73 933 THR B CA 1
ATOM 814 C C . THR B 1 31 ? -12.193 50.033 18.543 1.00 20.73 933 THR B C 1
ATOM 815 O O . THR B 1 31 ? -12.394 50.967 17.775 1.00 21.25 933 THR B O 1
ATOM 819 N N . HIS B 1 32 ? -12.927 48.953 18.566 1.00 17.39 934 HIS B N 1
ATOM 820 C CA . HIS B 1 32 ? -13.962 48.662 17.640 1.00 15.85 934 HIS B CA 1
ATOM 821 C C . HIS B 1 32 ? -14.846 47.683 18.397 1.00 14.40 934 HIS B C 1
ATOM 822 O O . HIS B 1 32 ? -14.396 47.028 19.331 1.00 14.47 934 HIS B O 1
ATOM 829 N N . PRO B 1 33 ? -16.132 47.584 18.059 1.00 14.84 935 PRO B N 1
ATOM 830 C CA . PRO B 1 33 ? -16.940 46.602 18.739 1.00 15.80 935 PRO B CA 1
ATOM 831 C C . PRO B 1 33 ? -16.404 45.189 18.753 1.00 15.62 935 PRO B C 1
ATOM 832 O O . PRO B 1 33 ? -16.556 44.518 19.734 1.00 14.67 935 PRO B O 1
ATOM 836 N N . ASP B 1 34 ? -15.660 44.820 17.702 1.00 13.36 936 ASP B N 1
ATOM 837 C CA . ASP B 1 34 ? -15.135 43.499 17.561 1.00 13.01 936 ASP B CA 1
ATOM 838 C C . ASP B 1 34 ? -13.700 43.276 18.149 1.00 11.17 936 ASP B C 1
ATOM 839 O O . ASP B 1 34 ? -13.285 42.157 18.225 1.00 11.56 936 ASP B O 1
ATOM 844 N N . TYR B 1 35 ? -13.022 44.313 18.564 1.00 12.23 937 TYR B N 1
ATOM 845 C CA . TYR B 1 35 ? -11.605 44.179 18.968 1.00 11.39 937 TYR B CA 1
ATOM 846 C C . TYR B 1 35 ? -11.019 45.443 19.517 1.00 11.26 937 TYR B C 1
ATOM 847 O O . TYR B 1 35 ? -11.520 46.534 19.237 1.00 12.13 937 TYR B O 1
ATOM 856 N N . THR B 1 36 ? -9.901 45.328 20.252 1.00 11.47 938 THR B N 1
ATOM 857 C CA . THR B 1 36 ? -8.969 46.372 20.398 1.00 12.20 938 THR B CA 1
ATOM 858 C C . THR B 1 36 ? -7.729 45.837 19.754 1.00 12.25 938 THR B C 1
ATOM 859 O O . THR B 1 36 ? -7.390 44.683 19.964 1.00 12.57 938 THR B O 1
ATOM 863 N N . ALA B 1 37 ? -7.036 46.697 19.070 1.00 12.14 939 ALA B N 1
ATOM 864 C CA . ALA B 1 37 ? -5.814 46.339 18.387 1.00 13.07 939 ALA B CA 1
ATOM 865 C C . ALA B 1 37 ? -4.807 47.468 18.437 1.00 13.74 939 ALA B C 1
ATOM 866 O O . ALA B 1 37 ? -5.159 48.608 18.583 1.00 15.61 939 ALA B O 1
ATOM 868 N N . GLY B 1 38 ? -3.531 47.153 18.280 1.00 12.26 940 GLY B N 1
ATOM 869 C CA . GLY B 1 38 ? -2.534 48.194 18.249 1.00 13.13 940 GLY B CA 1
ATOM 870 C C . GLY B 1 38 ? -1.115 47.688 18.352 1.00 11.66 940 GLY B C 1
ATOM 871 O O . GLY B 1 38 ? -0.816 46.573 17.934 1.00 11.26 940 GLY B O 1
ATOM 872 N N . ILE B 1 39 ? -0.280 48.554 18.898 1.00 12.81 941 ILE B N 1
ATOM 873 C CA . ILE B 1 39 ? 1.131 48.312 19.016 1.00 12.51 941 ILE B CA 1
ATOM 874 C C . ILE B 1 39 ? 1.492 48.425 20.498 1.00 13.91 941 ILE B C 1
ATOM 875 O O . ILE B 1 39 ? 1.086 49.387 21.193 1.00 16.78 941 ILE B O 1
ATOM 880 N N . ARG B 1 40 ? 2.243 47.458 20.965 1.00 13.06 942 ARG B N 1
ATOM 881 C CA . ARG B 1 40 ? 2.793 47.433 22.314 1.00 13.85 942 ARG B CA 1
ATOM 882 C C . ARG B 1 40 ? 4.124 46.693 22.403 1.00 14.42 942 ARG B C 1
ATOM 883 O O . ARG B 1 40 ? 4.759 46.375 21.393 1.00 12.58 942 ARG B O 1
ATOM 891 N N . GLY B 1 41 ? 4.661 46.481 23.617 1.00 14.30 943 GLY B N 1
ATOM 892 C CA . GLY B 1 41 ? 5.946 45.789 23.697 1.00 14.81 943 GLY B CA 1
ATOM 893 C C . GLY B 1 41 ? 7.119 46.432 22.950 1.00 14.38 943 GLY B C 1
ATOM 894 O O . GLY B 1 41 ? 8.013 45.757 22.486 1.00 15.29 943 GLY B O 1
ATOM 895 N N . ILE B 1 42 ? 7.125 47.763 22.912 1.00 15.97 944 ILE B N 1
ATOM 896 C CA . ILE B 1 42 ? 8.111 48.503 22.122 1.00 15.94 944 ILE B CA 1
ATOM 897 C C . ILE B 1 42 ? 9.493 48.399 22.809 1.00 15.95 944 ILE B C 1
ATOM 898 O O . ILE B 1 42 ? 9.663 48.772 24.011 1.00 19.88 944 ILE B O 1
ATOM 903 N N . THR B 1 43 ? 10.473 47.885 22.077 1.00 15.77 945 THR B N 1
ATOM 904 C CA . THR B 1 43 ? 11.923 47.940 22.426 1.00 16.71 945 THR B CA 1
ATOM 905 C C . THR B 1 43 ? 12.725 48.637 21.307 1.00 15.03 945 THR B C 1
ATOM 906 O O . THR B 1 43 ? 12.213 48.995 20.217 1.00 16.51 945 THR B O 1
ATOM 910 N N . GLY B 1 44 ? 14.022 48.766 21.543 1.00 15.21 946 GLY B N 1
ATOM 911 C CA . GLY B 1 44 ? 14.893 49.289 20.508 1.00 16.93 946 GLY B CA 1
ATOM 912 C C . GLY B 1 44 ? 15.008 48.392 19.276 1.00 16.29 946 GLY B C 1
ATOM 913 O O . GLY B 1 44 ? 15.513 48.840 18.229 1.00 16.92 946 GLY B O 1
ATOM 914 N N . ASN B 1 45 ? 14.605 47.135 19.406 1.00 15.21 947 ASN B N 1
ATOM 915 C CA . ASN B 1 45 ? 14.796 46.142 18.324 1.00 16.76 947 ASN B CA 1
ATOM 916 C C . ASN B 1 45 ? 13.512 45.569 17.754 1.00 14.30 947 ASN B C 1
ATOM 917 O O . ASN B 1 45 ? 13.590 44.863 16.718 1.00 14.66 947 ASN B O 1
ATOM 922 N N . GLU B 1 46 ? 12.373 45.816 18.437 1.00 13.36 948 GLU B N 1
ATOM 923 C CA . GLU B 1 46 ? 11.098 45.239 18.032 1.00 12.66 948 GLU B CA 1
ATOM 924 C C . GLU B 1 46 ? 9.910 45.959 18.598 1.00 11.36 948 GLU B C 1
ATOM 925 O O . GLU B 1 46 ? 10.019 46.746 19.524 1.00 13.47 948 GLU B O 1
ATOM 931 N N . VAL B 1 47 ? 8.745 45.730 17.979 1.00 10.35 949 VAL B N 1
ATOM 932 C CA . VAL B 1 47 ? 7.448 46.100 18.486 1.00 9.95 949 VAL B CA 1
ATOM 933 C C . VAL B 1 47 ? 6.527 44.917 18.327 1.00 9.30 949 VAL B C 1
ATOM 934 O O . VAL B 1 47 ? 6.820 44.016 17.485 1.00 9.42 949 VAL B O 1
ATOM 938 N N . THR B 1 48 ? 5.432 44.875 19.081 1.00 9.69 950 THR B N 1
ATOM 939 C CA . THR B 1 48 ? 4.416 43.833 18.950 1.00 10.12 950 THR B CA 1
ATOM 940 C C . THR B 1 48 ? 3.061 44.406 18.461 1.00 9.89 950 THR B C 1
ATOM 941 O O . THR B 1 48 ? 2.561 45.380 19.035 1.00 10.83 950 THR B O 1
ATOM 945 N N . ILE B 1 49 ? 2.555 43.865 17.366 1.00 9.02 951 ILE B N 1
ATOM 946 C CA . ILE B 1 49 ? 1.203 44.111 16.921 1.00 9.09 951 ILE B CA 1
ATOM 947 C C . ILE B 1 49 ? 0.305 43.207 17.693 1.00 10.28 951 ILE B C 1
ATOM 948 O O . ILE B 1 49 ? 0.560 41.988 17.734 1.00 9.98 951 ILE B O 1
ATOM 953 N N . PHE B 1 50 ? -0.735 43.748 18.322 1.00 10.15 952 PHE B N 1
ATOM 954 C CA . PHE B 1 50 ? -1.706 42.898 18.986 1.00 10.84 952 PHE B CA 1
ATOM 955 C C . PHE B 1 50 ? -3.131 43.114 18.495 1.00 10.39 952 PHE B C 1
ATOM 956 O O . PHE B 1 50 ? -3.488 44.192 17.978 1.00 10.35 952 PHE B O 1
ATOM 964 N N . PHE B 1 51 ? -3.915 42.063 18.634 1.00 8.76 953 PHE B N 1
ATOM 965 C CA . PHE B 1 51 ? -5.291 42.057 18.249 1.00 9.03 953 PHE B CA 1
ATOM 966 C C . PHE B 1 51 ? -6.054 41.250 19.292 1.00 9.18 953 PHE B C 1
ATOM 967 O O . PHE B 1 51 ? -5.825 40.025 19.474 1.00 9.60 953 PHE B O 1
ATOM 975 N N . ALA B 1 52 ? -6.976 41.957 19.945 1.00 9.68 954 ALA B N 1
ATOM 976 C CA . ALA B 1 52 ? -7.707 41.382 21.090 1.00 10.29 954 ALA B CA 1
ATOM 977 C C . ALA B 1 52 ? -9.190 41.367 20.760 1.00 10.00 954 ALA B C 1
ATOM 978 O O . ALA B 1 52 ? -9.869 42.380 21.013 1.00 10.66 954 ALA B O 1
ATOM 980 N N . PRO B 1 53 ? -9.688 40.288 20.167 1.00 11.14 955 PRO B N 1
ATOM 981 C CA . PRO B 1 53 ? -11.085 40.305 19.756 1.00 11.65 955 PRO B CA 1
ATOM 982 C C . PRO B 1 53 ? -12.009 40.190 20.986 1.00 11.72 955 PRO B C 1
ATOM 983 O O . PRO B 1 53 ? -11.609 39.620 22.010 1.00 14.16 955 PRO B O 1
ATOM 987 N N . THR B 1 54 ? -13.202 40.663 20.799 1.00 11.34 956 THR B N 1
ATOM 988 C CA . THR B 1 54 ? -14.242 40.591 21.812 1.00 11.86 956 THR B CA 1
ATOM 989 C C . THR B 1 54 ? -15.080 39.349 21.735 1.00 11.80 956 THR B C 1
ATOM 990 O O . THR B 1 54 ? -15.894 39.123 22.675 1.00 13.91 956 THR B O 1
ATOM 994 N N . THR B 1 55 ? -14.914 38.534 20.704 1.00 12.02 957 THR B N 1
ATOM 995 C CA . THR B 1 55 ? -15.437 37.201 20.602 1.00 12.12 957 THR B CA 1
ATOM 996 C C . THR B 1 55 ? -14.238 36.334 20.254 1.00 12.17 957 THR B C 1
ATOM 997 O O . THR B 1 55 ? -13.426 36.702 19.399 1.00 12.10 957 THR B O 1
ATOM 1001 N N . GLU B 1 56 ? -14.137 35.172 20.883 1.00 12.79 958 GLU B N 1
ATOM 1002 C CA . GLU B 1 56 ? -13.072 34.237 20.541 1.00 14.29 958 GLU B CA 1
ATOM 1003 C C . GLU B 1 56 ? -13.048 33.985 19.022 1.00 13.96 958 GLU B C 1
ATOM 1004 O O . GLU B 1 56 ? -14.087 33.802 18.398 1.00 13.37 958 GLU B O 1
ATOM 1010 N N . ALA B 1 57 ? -11.853 34.079 18.469 1.00 12.43 959 ALA B N 1
ATOM 1011 C CA . ALA B 1 57 ? -11.604 33.892 17.019 1.00 12.15 959 ALA B CA 1
ATOM 1012 C C . ALA B 1 57 ? -10.923 32.559 16.752 1.00 12.08 959 ALA B C 1
ATOM 1013 O O . ALA B 1 57 ? -10.004 32.153 17.468 1.00 12.87 959 ALA B O 1
ATOM 1015 N N . ARG B 1 58 ? -11.315 31.875 15.683 1.00 11.26 960 ARG B N 1
ATOM 1016 C CA . ARG B 1 58 ? -10.603 30.669 15.308 1.00 11.54 960 ARG B CA 1
ATOM 1017 C C . ARG B 1 58 ? -9.232 30.959 14.706 1.00 10.93 960 ARG B C 1
ATOM 1018 O O . ARG B 1 58 ? -8.303 30.142 14.814 1.00 12.82 960 ARG B O 1
ATOM 1026 N N . TYR B 1 59 ? -9.092 32.143 14.107 1.00 10.18 961 TYR B N 1
ATOM 1027 C CA . TYR B 1 59 ? -7.836 32.589 13.534 1.00 9.92 961 TYR B CA 1
ATOM 1028 C C . TYR B 1 59 ? -7.864 34.084 13.373 1.00 9.81 961 TYR B C 1
ATOM 1029 O O . TYR B 1 59 ? -8.923 34.704 13.218 1.00 9.38 961 TYR B O 1
ATOM 1038 N N . VAL B 1 60 ? -6.663 34.659 13.364 1.00 9.08 962 VAL B N 1
ATOM 1039 C CA . VAL B 1 60 ? -6.481 36.085 13.036 1.00 8.40 962 VAL B CA 1
ATOM 1040 C C . VAL B 1 60 ? -5.196 36.162 12.256 1.00 8.89 962 VAL B C 1
ATOM 1041 O O . VAL B 1 60 ? -4.130 35.667 12.684 1.00 8.68 962 VAL B O 1
ATOM 1045 N N . ASP B 1 61 ? -5.297 36.763 11.059 1.00 8.56 963 ASP B N 1
ATOM 1046 C CA . ASP B 1 61 ? -4.079 37.084 10.304 1.00 8.47 963 ASP B CA 1
ATOM 1047 C C . ASP B 1 61 ? -3.793 38.568 10.366 1.00 8.15 963 ASP B C 1
ATOM 1048 O O . ASP B 1 61 ? -4.750 39.363 10.408 1.00 7.99 963 ASP B O 1
ATOM 1053 N N . VAL B 1 62 ? -2.503 38.948 10.293 1.00 7.13 964 VAL B N 1
ATOM 1054 C CA . VAL B 1 62 ? -2.119 40.299 10.176 1.00 7.43 964 VAL B CA 1
ATOM 1055 C C . VAL B 1 62 ? -1.508 40.570 8.796 1.00 7.77 964 VAL B C 1
ATOM 1056 O O . VAL B 1 62 ? -0.801 39.743 8.260 1.00 8.32 964 VAL B O 1
ATOM 1060 N N . HIS B 1 63 ? -1.901 41.693 8.211 1.00 7.02 965 HIS B N 1
ATOM 1061 C CA . HIS B 1 63 ? -1.414 42.161 6.911 1.00 7.43 965 HIS B CA 1
ATOM 1062 C C . HIS B 1 63 ? -0.548 43.367 7.173 1.00 8.07 965 HIS B C 1
ATOM 1063 O O . HIS B 1 63 ? -0.997 44.309 7.853 1.00 9.05 965 HIS B O 1
ATOM 1070 N N . LEU B 1 64 ? 0.708 43.364 6.711 1.00 8.22 966 LEU B N 1
ATOM 1071 C CA . LEU B 1 64 ? 1.562 44.438 7.032 1.00 10.35 966 LEU B CA 1
ATOM 1072 C C . LEU B 1 64 ? 2.496 44.932 5.956 1.00 9.74 966 LEU B C 1
ATOM 1073 O O . LEU B 1 64 ? 2.920 44.151 5.077 1.00 8.92 966 LEU B O 1
ATOM 1078 N N . LYS B 1 65 ? 2.745 46.241 5.989 1.00 9.73 967 LYS B N 1
ATOM 1079 C CA . LYS B 1 65 ? 3.604 46.859 5.013 1.00 10.25 967 LYS B CA 1
ATOM 1080 C C . LYS B 1 65 ? 4.508 47.816 5.740 1.00 10.28 967 LYS B C 1
ATOM 1081 O O . LYS B 1 65 ? 3.997 48.576 6.577 1.00 10.92 967 LYS B O 1
ATOM 1087 N N . VAL B 1 66 ? 5.795 47.851 5.413 1.00 8.89 968 VAL B N 1
ATOM 1088 C CA . VAL B 1 66 ? 6.729 48.815 6.000 1.00 9.52 968 VAL B CA 1
ATOM 1089 C C . VAL B 1 66 ? 7.200 49.806 4.935 1.00 10.63 968 VAL B C 1
ATOM 1090 O O . VAL B 1 66 ? 7.670 49.379 3.862 1.00 9.60 968 VAL B O 1
ATOM 1094 N N . ASN B 1 67 ? 7.163 51.083 5.284 1.00 11.14 969 ASN B N 1
ATOM 1095 C CA . ASN B 1 67 ? 7.760 52.145 4.384 1.00 12.21 969 ASN B CA 1
ATOM 1096 C C . ASN B 1 67 ? 7.280 51.994 2.956 1.00 14.65 969 ASN B C 1
ATOM 1097 O O . ASN B 1 67 ? 8.079 52.074 1.982 1.00 13.83 969 ASN B O 1
ATOM 1102 N N . ASN B 1 68 ? 5.984 51.791 2.809 1.00 12.66 970 ASN B N 1
ATOM 1103 C CA . ASN B 1 68 ? 5.337 51.757 1.517 1.00 15.94 970 ASN B CA 1
ATOM 1104 C C . ASN B 1 68 ? 5.837 50.570 0.638 1.00 14.96 970 ASN B C 1
ATOM 1105 O O . ASN B 1 68 ? 5.848 50.636 -0.592 1.00 17.23 970 ASN B O 1
ATOM 1110 N N . GLY B 1 69 ? 6.286 49.499 1.254 1.00 11.85 971 GLY B N 1
ATOM 1111 C CA . GLY B 1 69 ? 6.845 48.352 0.512 1.00 10.85 971 GLY B CA 1
ATOM 1112 C C . GLY B 1 69 ? 5.801 47.287 0.283 1.00 10.14 971 GLY B C 1
ATOM 1113 O O . GLY B 1 69 ? 4.603 47.605 0.183 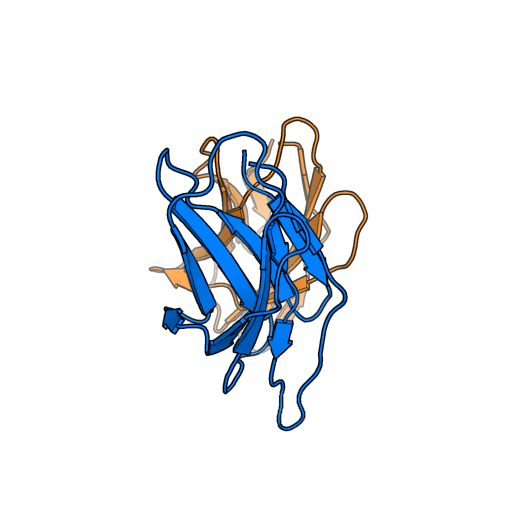1.00 11.49 971 GLY B O 1
ATOM 1114 N N . GLN B 1 70 ? 6.251 46.054 0.134 1.00 9.25 972 GLN B N 1
ATOM 1115 C CA . GLN B 1 70 ? 5.387 44.922 -0.090 1.00 8.11 972 GLN B CA 1
ATOM 1116 C C . GLN B 1 70 ? 4.554 44.559 1.123 1.00 7.91 972 GLN B C 1
ATOM 1117 O O . GLN B 1 70 ? 5.003 44.670 2.247 1.00 8.19 972 GLN B O 1
ATOM 1123 N N . GLN B 1 71 ? 3.345 44.090 0.852 1.00 7.18 973 GLN B N 1
ATOM 1124 C CA . GLN B 1 71 ? 2.509 43.589 1.916 1.00 7.15 973 GLN B CA 1
ATOM 1125 C C . GLN B 1 71 ? 2.823 42.139 2.221 1.00 7.41 973 GLN B C 1
ATOM 1126 O O . GLN B 1 71 ? 2.981 41.318 1.272 1.00 7.41 973 GLN B O 1
ATOM 1132 N N . LEU B 1 72 ? 2.873 41.781 3.496 1.00 6.70 974 LEU B N 1
ATOM 1133 C CA . LEU B 1 72 ? 3.041 40.430 3.955 1.00 6.84 974 LEU B CA 1
ATOM 1134 C C . LEU B 1 72 ? 1.863 40.008 4.814 1.00 7.04 974 LEU B C 1
ATOM 1135 O O . LEU B 1 72 ? 1.357 40.820 5.586 1.00 7.82 974 LEU B O 1
ATOM 1140 N N . ASN B 1 73 ? 1.479 38.758 4.706 1.00 6.43 975 ASN B N 1
ATOM 1141 C CA . ASN B 1 73 ? 0.370 38.195 5.520 1.00 6.57 975 ASN B CA 1
ATOM 1142 C C . ASN B 1 73 ? 0.929 37.143 6.431 1.00 6.99 975 ASN B C 1
ATOM 1143 O O . ASN B 1 73 ? 1.491 36.124 5.917 1.00 7.07 975 ASN B O 1
ATOM 1148 N N . TYR B 1 74 ? 0.724 37.298 7.720 1.00 6.62 976 TYR B N 1
ATOM 1149 C CA . TYR B 1 74 ? 1.064 36.242 8.674 1.00 7.17 976 TYR B CA 1
ATOM 1150 C C . TYR B 1 74 ? -0.091 35.858 9.499 1.00 7.39 976 TYR B C 1
ATOM 1151 O O . TYR B 1 74 ? -0.813 36.705 10.026 1.00 7.70 976 TYR B O 1
ATOM 1160 N N . ARG B 1 75 ? -0.198 34.563 9.734 1.00 7.38 977 ARG B N 1
ATOM 1161 C CA . ARG B 1 75 ? -1.109 34.103 10.793 1.00 7.52 977 ARG B CA 1
ATOM 1162 C C . ARG B 1 75 ? -0.492 34.536 12.105 1.00 7.50 977 ARG B C 1
ATOM 1163 O O . ARG B 1 75 ? 0.678 34.253 12.352 1.00 8.16 977 ARG B O 1
ATOM 1171 N N . MET B 1 76 ? -1.283 35.241 12.928 1.00 7.26 978 MET B N 1
ATOM 1172 C CA . MET B 1 76 ? -0.809 35.717 14.206 1.00 7.83 978 MET B CA 1
ATOM 1173 C C . MET B 1 76 ? -0.730 34.551 15.208 1.00 7.71 978 MET B C 1
ATOM 1174 O O . MET B 1 76 ? -1.324 33.511 14.995 1.00 8.76 978 MET B O 1
ATOM 1179 N N . THR B 1 77 ? 0.036 34.762 16.277 1.00 8.80 979 THR B N 1
ATOM 1180 C CA . THR B 1 77 ? 0.196 33.756 17.363 1.00 9.66 979 THR B CA 1
ATOM 1181 C C . THR B 1 77 ? -0.801 34.062 18.446 1.00 8.70 979 THR B C 1
ATOM 1182 O O . THR B 1 77 ? -0.824 35.170 18.948 1.00 10.24 979 THR B O 1
ATOM 1186 N N . GLU B 1 78 ? -1.640 33.107 18.778 1.00 10.36 980 GLU B N 1
ATOM 1187 C CA . GLU B 1 78 ? -2.660 33.274 19.810 1.00 10.70 980 GLU B CA 1
ATOM 1188 C C . GLU B 1 78 ? -2.018 33.057 21.181 1.00 11.87 980 GLU B C 1
ATOM 1189 O O . GLU B 1 78 ? -1.188 32.151 21.319 1.00 13.77 980 GLU B O 1
ATOM 1195 N N . ARG B 1 79 ? -2.424 33.876 22.133 1.00 11.45 981 ARG B N 1
ATOM 1196 C CA . ARG B 1 79 ? -1.987 33.742 23.546 1.00 12.56 981 ARG B CA 1
ATOM 1197 C C . ARG B 1 79 ? -3.108 34.207 24.407 1.00 12.17 981 ARG B C 1
ATOM 1198 O O . ARG B 1 79 ? -3.357 35.441 24.534 1.00 12.90 981 ARG B O 1
ATOM 1206 N N . ASN B 1 80 ? -3.783 33.202 24.982 1.00 15.19 982 ASN B N 1
ATOM 1207 C CA . ASN B 1 80 ? -4.827 33.446 25.989 1.00 15.50 982 ASN B CA 1
ATOM 1208 C C . ASN B 1 80 ? -5.839 34.532 25.557 1.00 13.62 982 ASN B C 1
ATOM 1209 O O . ASN B 1 80 ? -6.218 35.446 26.296 1.00 14.10 982 ASN B O 1
ATOM 1214 N N . GLY B 1 81 ? -6.294 34.386 24.329 1.00 13.27 983 GLY B N 1
ATOM 1215 C CA . GLY B 1 81 ? -7.426 35.199 23.882 1.00 12.81 983 GLY B CA 1
ATOM 1216 C C . GLY B 1 81 ? -7.016 36.430 23.109 1.00 13.29 983 GLY B C 1
ATOM 1217 O O . GLY B 1 81 ? -7.905 37.173 22.622 1.00 16.03 983 GLY B O 1
ATOM 1218 N N . GLU B 1 82 ? -5.713 36.690 23.020 1.00 11.94 984 GLU B N 1
ATOM 1219 C CA . GLU B 1 82 ? -5.211 37.796 22.179 1.00 12.31 984 GLU B CA 1
ATOM 1220 C C . GLU B 1 82 ? -4.355 37.151 21.121 1.00 10.81 984 GLU B C 1
ATOM 1221 O O . GLU B 1 82 ? -3.965 36.003 21.227 1.00 11.75 984 GLU B O 1
ATOM 1227 N N . TRP B 1 83 ? -4.040 37.933 20.101 1.00 10.13 985 TRP B N 1
ATOM 1228 C CA . TRP B 1 83 ? -3.239 37.484 18.962 1.00 9.75 985 TRP B CA 1
ATOM 1229 C C . TRP B 1 83 ? -2.144 38.497 18.753 1.00 9.81 985 TRP B C 1
ATOM 1230 O O . TRP B 1 83 ? -2.374 39.708 18.809 1.00 10.35 985 TRP B O 1
ATOM 1241 N N . GLU B 1 84 ? -0.920 38.006 18.468 1.00 9.25 986 GLU B N 1
ATOM 1242 C CA . GLU B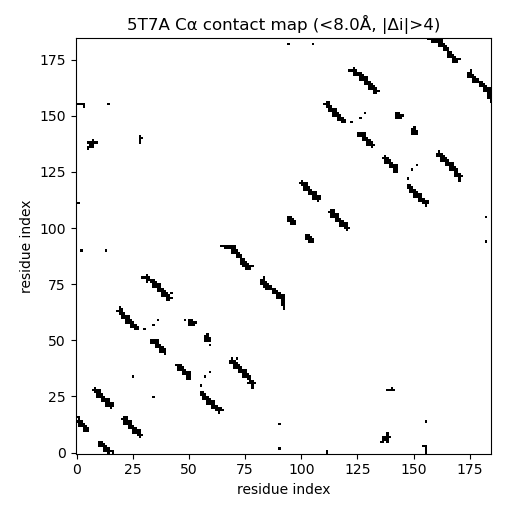 1 84 ? 0.245 38.827 18.453 1.00 10.04 986 GLU B CA 1
ATOM 1243 C C . GLU B 1 84 ? 1.155 38.493 17.273 1.00 9.40 986 GLU B C 1
ATOM 1244 O O . GLU B 1 84 ? 1.209 37.361 16.749 1.00 9.83 986 GLU B O 1
ATOM 1250 N N . ARG B 1 85 ? 1.882 39.535 16.866 1.00 9.03 987 ARG B N 1
ATOM 1251 C CA . ARG B 1 85 ? 2.945 39.400 15.872 1.00 9.33 987 ARG B CA 1
ATOM 1252 C C . ARG B 1 85 ? 4.019 40.431 16.117 1.00 10.09 987 ARG B C 1
ATOM 1253 O O . ARG B 1 85 ? 3.737 41.627 16.221 1.00 10.29 987 ARG B O 1
ATOM 1261 N N . VAL B 1 86 ? 5.255 39.986 16.139 1.00 9.57 988 VAL B N 1
ATOM 1262 C CA . VAL B 1 86 ? 6.417 40.854 16.378 1.00 10.39 988 VAL B CA 1
ATOM 1263 C C . VAL B 1 86 ? 6.987 41.345 15.063 1.00 11.44 988 VAL B C 1
ATOM 1264 O O . VAL B 1 86 ? 7.079 40.557 14.110 1.00 11.35 988 VAL B O 1
ATOM 1268 N N . VAL B 1 87 ? 7.283 42.629 15.021 1.00 10.52 989 VAL B N 1
ATOM 1269 C CA . VAL B 1 87 ? 7.912 43.233 13.883 1.00 10.28 989 VAL B CA 1
ATOM 1270 C C . VAL B 1 87 ? 9.252 43.800 14.396 1.00 9.95 989 VAL B C 1
ATOM 1271 O O . VAL B 1 87 ? 9.242 44.618 15.332 1.00 10.34 989 VAL B O 1
ATOM 1275 N N . GLU B 1 88 ? 10.352 43.408 13.767 1.00 9.81 990 GLU B N 1
ATOM 1276 C CA . GLU B 1 88 ? 11.701 43.728 14.207 1.00 10.17 990 GLU B CA 1
ATOM 1277 C C . GLU B 1 88 ? 12.317 44.825 13.351 1.00 9.93 990 GLU B C 1
ATOM 1278 O O . GLU B 1 88 ? 11.938 45.075 12.186 1.00 10.40 990 GLU B O 1
ATOM 1284 N N . ASN B 1 89 ? 13.335 45.455 13.930 1.00 9.32 991 ASN B N 1
ATOM 1285 C CA . ASN B 1 89 ? 14.248 46.332 13.224 1.00 10.20 991 ASN B CA 1
ATOM 1286 C C . ASN B 1 89 ? 13.655 47.586 12.671 1.00 11.12 991 ASN B C 1
ATOM 1287 O O . ASN B 1 89 ? 14.287 48.227 11.819 1.00 12.50 991 ASN B O 1
ATOM 1292 N N . LEU B 1 90 ? 12.507 48.011 13.162 1.00 10.86 992 LEU B N 1
ATOM 1293 C CA . LEU B 1 90 ? 12.047 49.381 12.744 1.00 11.65 992 LEU B CA 1
ATOM 1294 C C . LEU B 1 90 ? 12.943 50.471 13.325 1.00 14.13 992 LEU B C 1
ATOM 1295 O O . LEU B 1 90 ? 13.343 50.400 14.470 1.00 16.60 992 LEU B O 1
ATOM 1300 N N . SER B 1 91 ? 13.277 51.461 12.494 1.00 15.46 993 SER B N 1
ATOM 1301 C CA . SER B 1 91 ? 14.036 52.659 12.907 1.00 18.31 993 SER B CA 1
ATOM 1302 C C . SER B 1 91 ? 13.082 53.861 13.073 1.00 15.96 993 SER B C 1
ATOM 1303 O O . SER B 1 91 ? 11.994 53.880 12.537 1.00 13.69 993 SER B O 1
ATOM 1306 N N A SER B 1 92 ? 13.531 54.865 13.828 0.50 17.77 994 SER B N 1
ATOM 1307 N N B SER B 1 92 ? 13.501 54.855 13.852 0.50 17.46 994 SER B N 1
ATOM 1308 C CA A SER B 1 92 ? 12.781 56.098 14.019 0.50 19.90 994 SER B CA 1
ATOM 1309 C CA B SER B 1 92 ? 12.635 55.983 14.093 0.50 19.36 994 SER B CA 1
ATOM 1310 C C A SER B 1 92 ? 12.294 56.641 12.681 0.50 20.01 994 SER B C 1
ATOM 1311 C C B SER B 1 92 ? 12.281 56.612 12.744 0.50 19.75 994 SER B C 1
ATOM 1312 O O A SER B 1 92 ? 13.089 56.790 11.778 0.50 22.14 994 SER B O 1
ATOM 1313 O O B SER B 1 92 ? 13.147 56.764 11.900 0.50 21.48 994 SER B O 1
ATOM 1318 N N . GLY B 1 93 ? 10.992 56.873 12.548 1.00 22.78 995 GLY B N 1
ATOM 1319 C CA . GLY B 1 93 ? 10.442 57.418 11.285 1.00 22.42 995 GLY B CA 1
ATOM 1320 C C . GLY B 1 93 ? 9.956 56.362 10.305 1.00 23.43 995 GLY B C 1
ATOM 1321 O O . GLY B 1 93 ? 9.154 56.675 9.427 1.00 24.45 995 GLY B O 1
ATOM 1322 N N . ASP B 1 94 ? 10.431 55.106 10.436 1.00 18.99 996 ASP B N 1
ATOM 1323 C CA . ASP B 1 94 ? 9.802 54.018 9.651 1.00 16.13 996 ASP B CA 1
ATOM 1324 C C . ASP B 1 94 ? 8.334 53.961 9.916 1.00 16.15 996 ASP B C 1
ATOM 1325 O O . ASP B 1 94 ? 7.869 54.166 11.081 1.00 19.19 996 ASP B O 1
ATOM 1330 N N . VAL B 1 95 ? 7.568 53.625 8.901 1.00 14.80 997 VAL B N 1
ATOM 1331 C CA . VAL B 1 95 ? 6.120 53.593 8.974 1.00 14.52 997 VAL B CA 1
ATOM 1332 C C . VAL B 1 95 ? 5.652 52.160 8.761 1.00 14.34 997 VAL B C 1
ATOM 1333 O O . VAL B 1 95 ? 5.979 51.538 7.742 1.00 14.60 997 VAL B O 1
ATOM 1337 N N . LEU B 1 96 ? 4.879 51.673 9.711 1.00 12.01 998 LEU B N 1
ATOM 1338 C CA . LEU B 1 96 ? 4.292 50.322 9.669 1.00 10.77 998 LEU B CA 1
ATOM 1339 C C . LEU B 1 96 ? 2.815 50.453 9.497 1.00 11.59 998 LEU B C 1
ATOM 1340 O O . LEU B 1 96 ? 2.098 51.061 10.334 1.00 11.58 998 LEU B O 1
ATOM 1345 N N . GLU B 1 97 ? 2.302 49.952 8.380 1.00 10.52 999 GLU B N 1
ATOM 1346 C CA . GLU B 1 97 ? 0.879 49.923 8.142 1.00 10.59 999 GLU B CA 1
ATOM 1347 C C . GLU B 1 97 ? 0.425 48.519 8.425 1.00 10.00 999 GLU B C 1
ATOM 1348 O O . GLU B 1 97 ? 1.042 47.573 7.931 1.00 9.16 999 GLU B O 1
ATOM 1354 N N . TYR B 1 98 ? -0.719 48.370 9.105 1.00 9.38 1000 TYR B N 1
ATOM 1355 C CA . TYR B 1 98 ? -1.181 47.052 9.453 1.00 8.62 1000 TYR B CA 1
ATOM 1356 C C . TYR B 1 98 ? -2.687 46.958 9.450 1.00 8.06 1000 TYR B C 1
ATOM 1357 O O . TYR B 1 98 ? -3.374 47.946 9.755 1.00 8.92 1000 TYR B O 1
ATOM 1366 N N . SER B 1 99 ? -3.198 45.783 9.077 1.00 7.56 1001 SER B N 1
ATOM 1367 C CA . SER B 1 99 ? -4.586 45.481 9.125 1.00 7.34 1001 SER B CA 1
ATOM 1368 C C . SER B 1 99 ? -4.774 44.013 9.463 1.00 7.81 1001 SER B C 1
ATOM 1369 O O . SER B 1 99 ? -3.793 43.287 9.543 1.00 7.77 1001 SER B O 1
ATOM 1372 N N . PHE B 1 100 ? -6.005 43.593 9.703 1.00 7.88 1002 PHE B N 1
ATOM 1373 C CA . PHE B 1 100 ? -6.254 42.233 10.203 1.00 7.94 1002 PHE B CA 1
ATOM 1374 C C . PHE B 1 100 ? -7.372 41.550 9.472 1.00 8.34 1002 PHE B C 1
ATOM 1375 O O . PHE B 1 100 ? -8.399 42.209 9.161 1.00 9.33 1002 PHE B O 1
ATOM 1383 N N . THR B 1 101 ? -7.270 40.237 9.310 1.00 7.62 1003 THR B N 1
ATOM 1384 C CA . THR B 1 101 ? -8.416 39.411 8.901 1.00 8.02 1003 THR B CA 1
ATOM 1385 C C . THR B 1 101 ? -8.714 38.495 10.076 1.00 8.87 1003 THR B C 1
ATOM 1386 O O . THR B 1 101 ? -7.813 37.814 10.561 1.00 9.93 1003 THR B O 1
ATOM 1390 N N . TYR B 1 102 ? -9.907 38.619 10.638 1.00 9.30 1004 TYR B N 1
ATOM 1391 C CA . TYR B 1 102 ? -10.290 37.853 11.832 1.00 9.03 1004 TYR B CA 1
ATOM 1392 C C . TYR B 1 102 ? -11.565 37.056 11.605 1.00 9.79 1004 TYR B C 1
ATOM 1393 O O . TYR B 1 102 ? -12.513 37.519 10.960 1.00 9.04 1004 TYR B O 1
ATOM 1402 N N . GLU B 1 103 ? -11.584 35.856 12.175 1.00 9.29 1005 GLU B N 1
ATOM 1403 C CA . GLU B 1 103 ? -12.721 35.014 12.168 1.00 10.06 1005 GLU B CA 1
ATOM 1404 C C . GLU B 1 103 ? -13.670 35.389 13.329 1.00 9.68 1005 GLU B C 1
ATOM 1405 O O . GLU B 1 103 ? -13.237 35.748 14.418 1.00 9.89 1005 GLU B O 1
ATOM 1411 N N . LYS B 1 104 ? -14.951 35.384 13.022 1.00 10.04 1006 LYS B N 1
ATOM 1412 C CA . LYS B 1 104 ? -15.950 35.645 14.128 1.00 11.24 1006 LYS B CA 1
ATOM 1413 C C . LYS B 1 104 ? -17.229 34.873 13.791 1.00 10.52 1006 LYS B C 1
ATOM 1414 O O . LYS B 1 104 ? -17.990 35.244 12.894 1.00 10.89 1006 LYS B O 1
ATOM 1420 N N . LEU B 1 105 ? -17.465 33.811 14.552 1.00 11.84 1007 LEU B N 1
ATOM 1421 C CA . LEU B 1 105 ? -18.714 33.041 14.447 1.00 13.40 1007 LEU B CA 1
ATOM 1422 C C . LEU B 1 105 ? -18.986 32.417 13.103 1.00 13.49 1007 LEU B C 1
ATOM 1423 O O . LEU B 1 105 ? -20.132 32.253 12.668 1.00 14.60 1007 LEU B O 1
ATOM 1428 N N . GLY B 1 106 ? -17.898 32.028 12.429 1.00 14.12 1008 GLY B N 1
ATOM 1429 C CA . GLY B 1 106 ? -17.966 31.313 11.136 1.00 12.72 1008 GLY B CA 1
ATOM 1430 C C . GLY B 1 106 ? -17.156 32.033 10.059 1.00 12.76 1008 GLY B C 1
ATOM 1431 O O . GLY B 1 106 ? -16.094 31.541 9.639 1.00 13.87 1008 GLY B O 1
ATOM 1432 N N . PRO B 1 107 ? -17.668 33.195 9.591 1.00 12.24 1009 PRO B N 1
ATOM 1433 C CA . PRO B 1 107 ? -16.967 33.888 8.525 1.00 12.67 1009 PRO B CA 1
ATOM 1434 C C . PRO B 1 107 ? -15.842 34.727 9.039 1.00 12.29 1009 PRO B C 1
ATOM 1435 O O . PRO B 1 107 ? -15.611 34.809 10.248 1.00 11.02 1009 PRO B O 1
ATOM 1439 N N . GLN B 1 108 ? -15.178 35.435 8.125 1.00 11.34 1010 GLN B N 1
ATOM 1440 C CA . GLN B 1 108 ? -14.066 36.272 8.441 1.00 10.07 1010 GLN B CA 1
ATOM 1441 C C . GLN B 1 108 ? -14.311 37.692 7.924 1.00 9.26 1010 GLN B C 1
ATOM 1442 O O . GLN B 1 108 ? -15.065 37.884 6.992 1.00 9.35 1010 GLN B O 1
ATOM 1448 N N . TYR B 1 109 ? -13.675 38.655 8.549 1.00 9.23 1011 TYR B N 1
ATOM 1449 C CA . TYR B 1 109 ? -13.793 40.097 8.269 1.00 9.24 1011 TYR B CA 1
ATOM 1450 C C . TYR B 1 109 ? -12.428 40.733 8.281 1.00 9.34 1011 TYR B C 1
ATOM 1451 O O . TYR B 1 109 ? -11.496 40.235 8.928 1.00 9.09 1011 TYR B O 1
ATOM 1460 N N . THR B 1 110 ? -12.240 41.789 7.499 1.00 8.89 1012 THR B N 1
ATOM 1461 C CA . THR B 1 110 ? -10.963 42.456 7.393 1.00 9.05 1012 THR B CA 1
ATOM 1462 C C . THR B 1 110 ? -11.094 43.932 7.731 1.00 9.53 1012 THR B C 1
ATOM 1463 O O . THR B 1 110 ? -12.021 44.640 7.253 1.00 10.13 1012 THR B O 1
ATOM 1467 N N . THR B 1 111 ? -10.198 44.406 8.579 1.00 9.03 1013 THR B N 1
ATOM 1468 C CA . THR B 1 111 ? -10.168 45.765 9.087 1.00 9.55 1013 THR B CA 1
ATOM 1469 C C . THR B 1 111 ? -9.605 46.748 8.074 1.00 10.02 1013 THR B C 1
ATOM 1470 O O . THR B 1 111 ? -8.882 46.361 7.141 1.00 11.16 1013 THR B O 1
ATOM 1474 N N . GLU B 1 112 ? -9.848 48.046 8.319 1.00 10.58 1014 GLU B N 1
ATOM 1475 C CA . GLU B 1 112 ? -9.108 49.083 7.738 1.00 11.93 1014 GLU B CA 1
ATOM 1476 C C . GLU B 1 112 ? -7.605 48.993 8.064 1.00 11.17 1014 GLU B C 1
ATOM 1477 O O . GLU B 1 112 ? -7.173 48.298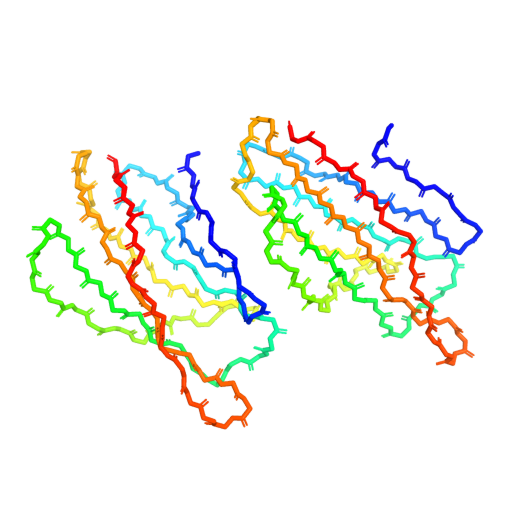 9.001 1.00 11.68 1014 GLU B O 1
ATOM 1483 N N . TRP B 1 113 ? -6.812 49.725 7.314 1.00 11.42 1015 TRP B N 1
ATOM 1484 C CA . TRP B 1 113 ? -5.457 49.923 7.634 1.00 11.21 1015 TRP B CA 1
ATOM 1485 C C . TRP B 1 113 ? -5.217 50.891 8.754 1.00 12.80 1015 TRP B C 1
ATOM 1486 O O . TRP B 1 113 ? -5.790 52.017 8.766 1.00 13.94 1015 TRP B O 1
ATOM 1497 N N . PHE B 1 114 ? -4.337 50.498 9.655 1.00 10.88 1016 PHE B N 1
ATOM 1498 C CA . PHE B 1 114 ? -3.848 51.346 10.719 1.00 10.59 1016 PHE B CA 1
ATOM 1499 C C . PHE B 1 114 ? -2.420 51.720 10.461 1.00 12.28 1016 PHE B C 1
ATOM 1500 O O . PHE B 1 114 ? -1.702 51.008 9.699 1.00 11.69 1016 PHE B O 1
ATOM 1508 N N . THR B 1 115 ? -1.948 52.775 11.105 1.00 12.24 1017 THR B N 1
ATOM 1509 C CA . THR B 1 115 ? -0.612 53.281 10.879 1.00 13.14 1017 THR B CA 1
ATOM 1510 C C . THR B 1 115 ? 0.092 53.466 12.188 1.00 12.98 1017 THR B C 1
ATOM 1511 O O . THR B 1 115 ? -0.489 53.997 13.108 1.00 12.44 1017 THR B O 1
ATOM 1515 N N . TYR B 1 116 ? 1.326 53.008 12.219 1.00 11.85 1018 TYR B N 1
ATOM 1516 C CA . TYR B 1 116 ? 2.265 53.194 13.306 1.00 11.54 1018 TYR B CA 1
ATOM 1517 C C . TYR B 1 116 ? 3.594 53.773 12.809 1.00 12.62 1018 TYR B C 1
ATOM 1518 O O . TYR B 1 116 ? 4.205 53.249 11.899 1.00 13.08 1018 TYR B O 1
ATOM 1527 N N . SER B 1 117 ? 4.012 54.878 13.407 1.00 13.10 1019 SER B N 1
ATOM 1528 C CA . SER B 1 117 ? 5.298 55.467 13.111 1.00 14.01 1019 SER B CA 1
ATOM 1529 C C . SER B 1 117 ? 6.233 55.165 14.222 1.00 13.65 1019 SER B C 1
ATOM 1530 O O . SER B 1 117 ? 5.957 55.559 15.378 1.00 12.69 1019 SER B O 1
ATOM 1533 N N . ARG B 1 118 ? 7.331 54.472 13.957 1.00 12.83 1020 ARG B N 1
ATOM 1534 C CA . ARG B 1 118 ? 8.269 54.126 14.964 1.00 14.51 1020 ARG B CA 1
ATOM 1535 C C . ARG B 1 118 ? 8.958 55.371 15.551 1.00 17.20 1020 ARG B C 1
ATOM 1536 O O . ARG B 1 118 ? 9.330 55.362 16.732 1.00 18.80 1020 ARG B O 1
#

Organism: Halalkalibacterium halodurans (strain ATCC BAA-125 / DSM 18197 / FERM 7344 / JCM 9153 / C-125) (NCBI:txid272558)